Protein AF-A0A560IBF0-F1 (afdb_monomer_lite)

Secondary structure (DSSP, 8-state):
-PPPPPPP---HHHHTTBSSSTTPBPHHHHHHHHHHHHHHHHTTS---S-EEEEETTS-SB-TTSSBPEEEEEEETTTTEEEEEE--EE---EETTTEE----SS---EEE--TT--PPPPEEEEEEEEEEEEEEEEE-TTSSEEEEEEEEEEEEE-GGGTTTTTTT-EEEESEEEEEEEEEE-TTSTT--TTSEEEEEEEEE-TTSEESSSEEE-HHHHHHHHHHHTTS--EEEEEPPHHHHHHHHHT-TT----HHHHHHHSS-EEE-HHHHHHHHHHHHHHSPPPPPPPPPBPPP-

Sequence (299 aa):
MAQAGPAPDVPAWLAAHVGEGEGQIAPLVLARARALYRRKVAEGAVRNPCYFAMDATRPNTAEDGGPGRRFYVICEAAQTFQAIPAGHGAGRRLDGLADFTNGRECAKNFGNAQDSELTAGGAYVTAEIKDSFKGFYRAAGGGDVPLVRSFVQFEGEGDAANARPRAIGGHAALTLKGLCRRRDPHDPHADDGGYVLQGTLVDYTGGRSNGCTSWSPTDAAALVAAVKDAPTTLYLYPEAADIAAVAHGDAGAYWNAACLRAIGSPVYWPQGALAPLIAQYRRDHPPPPPRPIPLCAAP

pLDDT: mean 93.62, std 9.95, range [29.03, 98.81]

Foldseek 3Di:
DDDDDPQPPQDPLLVVQEDLDFNRHDSVQVVQQVVLQVVCVVVVNFDQQKAKEFEQLAWQADPVRHGTFGIWIQRVVVSDIGTFHWAFFQFDDLPPFDDLGQDLTGHQEAELAAQRSGAAFAKKKWDDKDWDWQFWEADPVGDTDIDIKIWTQIAGDDRCNCSVVNVATEIAQKHFPLKAWEAQQPDPQADPRRTTIYGHIDGQGSGHGSNYIYGHPVVRVVVCVSCVVGMHMYGYDDHPVLLVCQQVVPPPRDGNPVNCVVNVGHDYDYNVRVNVSVVVSCVVCPDDDDDDHHHDDDD

Radius of gyration: 20.61 Å; chains: 1; bounding box: 55×46×58 Å

Structure (mmCIF, N/CA/C/O backbone):
data_AF-A0A560IBF0-F1
#
_entry.id   AF-A0A560IBF0-F1
#
loop_
_atom_site.group_PDB
_atom_site.id
_atom_site.type_symbol
_atom_site.label_atom_id
_atom_site.label_alt_id
_atom_site.label_comp_id
_atom_site.label_asym_id
_atom_site.label_entity_id
_atom_site.label_seq_id
_atom_site.pdbx_PDB_ins_code
_atom_site.Cartn_x
_atom_site.Cartn_y
_atom_site.Cartn_z
_atom_site.occupancy
_atom_site.B_iso_or_equiv
_atom_site.auth_seq_id
_atom_site.auth_comp_id
_atom_site.auth_asym_id
_atom_site.auth_atom_id
_atom_site.pdbx_PDB_model_num
ATOM 1 N N . MET A 1 1 ? -26.430 -13.340 22.961 1.00 35.00 1 MET A N 1
ATOM 2 C CA . MET A 1 1 ? -26.196 -11.881 23.018 1.00 35.00 1 MET A CA 1
ATOM 3 C C . MET A 1 1 ? -24.740 -11.681 23.405 1.00 35.00 1 MET A C 1
ATOM 5 O O . MET A 1 1 ? -24.408 -11.869 24.566 1.00 35.00 1 MET A O 1
ATOM 9 N N . ALA A 1 2 ? -23.855 -11.447 22.434 1.00 36.16 2 ALA A N 1
ATOM 10 C CA . ALA A 1 2 ? -22.455 -11.140 22.718 1.00 36.16 2 ALA A CA 1
ATOM 11 C C . ALA A 1 2 ? -22.357 -9.660 23.110 1.00 36.16 2 ALA A C 1
ATOM 13 O O . ALA A 1 2 ? -22.907 -8.806 22.415 1.00 36.16 2 ALA A O 1
ATOM 14 N N . GLN A 1 3 ? -21.719 -9.366 24.243 1.00 29.03 3 GLN A N 1
ATOM 15 C CA . GLN A 1 3 ? -21.431 -7.992 24.639 1.00 29.03 3 GLN A CA 1
ATOM 16 C C . GLN A 1 3 ? -20.407 -7.411 23.664 1.00 29.03 3 GLN A C 1
ATOM 18 O O . GLN A 1 3 ? -19.290 -7.916 23.557 1.00 29.03 3 GLN A O 1
ATOM 23 N N . ALA A 1 4 ? -20.795 -6.347 22.963 1.00 40.56 4 ALA A N 1
ATOM 24 C CA . ALA A 1 4 ? -19.838 -5.438 22.362 1.00 40.56 4 ALA A CA 1
ATOM 25 C C . ALA A 1 4 ? -18.950 -4.906 23.496 1.00 40.56 4 ALA A C 1
ATOM 27 O O . ALA A 1 4 ? -19.464 -4.342 24.465 1.00 40.56 4 ALA A O 1
ATOM 28 N N . GLY A 1 5 ? -17.635 -5.122 23.408 1.00 40.97 5 GLY A N 1
ATOM 29 C CA . GLY A 1 5 ? -16.687 -4.423 24.278 1.00 40.97 5 GLY A CA 1
ATOM 30 C C . GLY A 1 5 ? -16.939 -2.910 24.210 1.00 40.97 5 GLY A C 1
ATOM 31 O O . GLY A 1 5 ? -17.516 -2.450 23.218 1.00 40.97 5 GLY A O 1
ATOM 32 N N . PRO A 1 6 ? -16.565 -2.137 25.248 1.00 40.66 6 PRO A N 1
ATOM 33 C CA . PRO A 1 6 ? -16.870 -0.713 25.308 1.00 40.66 6 PRO A CA 1
ATOM 34 C C . PRO A 1 6 ? -16.465 -0.061 23.990 1.00 40.66 6 PRO A C 1
ATOM 36 O O . PRO A 1 6 ? -15.315 -0.191 23.561 1.00 40.66 6 PRO A O 1
ATOM 39 N N . ALA A 1 7 ? -17.443 0.566 23.326 1.00 49.47 7 ALA A N 1
ATOM 40 C CA . ALA A 1 7 ? -17.198 1.296 22.096 1.00 49.47 7 ALA A CA 1
ATOM 41 C C . ALA A 1 7 ? -16.016 2.233 22.369 1.00 49.47 7 ALA A C 1
ATOM 43 O O . ALA A 1 7 ? -16.035 2.928 23.392 1.00 49.47 7 ALA A O 1
ATOM 44 N N . PRO A 1 8 ? -14.955 2.200 21.545 1.00 57.69 8 PRO A N 1
ATOM 45 C CA . PRO A 1 8 ? -13.819 3.075 21.764 1.00 57.69 8 PRO A CA 1
ATOM 46 C C . PRO A 1 8 ? -14.348 4.501 21.882 1.00 57.69 8 PRO A C 1
ATOM 48 O O . PRO A 1 8 ? -15.214 4.894 21.104 1.00 57.69 8 PRO A O 1
ATOM 51 N N . ASP A 1 9 ? -13.853 5.253 22.861 1.00 81.06 9 ASP A N 1
ATOM 52 C CA . ASP A 1 9 ? -14.184 6.666 23.027 1.00 81.06 9 ASP A CA 1
ATOM 53 C C . ASP A 1 9 ? -13.638 7.429 21.806 1.00 81.06 9 ASP A C 1
ATOM 55 O O . ASP A 1 9 ? -12.458 7.802 21.726 1.00 81.06 9 ASP A O 1
ATOM 59 N N . VAL A 1 10 ? -14.439 7.460 20.740 1.00 89.44 10 VAL A N 1
ATOM 60 C CA . VAL A 1 10 ? -14.149 8.123 19.473 1.00 89.44 10 VAL A CA 1
ATOM 61 C C . VAL A 1 10 ? -14.637 9.560 19.622 1.00 89.44 10 VAL A C 1
ATOM 63 O O . VAL A 1 10 ? -15.838 9.769 19.794 1.00 89.44 10 VAL A O 1
ATOM 66 N N . PRO A 1 11 ? -13.738 10.558 19.542 1.00 92.06 11 PRO A N 1
ATOM 67 C CA . PRO A 1 11 ? -14.125 11.956 19.632 1.00 92.06 11 PRO A CA 1
ATOM 68 C C . PRO A 1 11 ? -15.191 12.312 18.595 1.00 92.06 11 PRO A C 1
ATOM 70 O O . PRO A 1 11 ? -15.146 11.819 17.467 1.00 92.06 11 PRO A O 1
ATOM 73 N N . ALA A 1 12 ? -16.103 13.221 18.945 1.00 93.62 12 ALA A N 1
ATOM 74 C CA . ALA A 1 12 ? -17.232 13.590 18.088 1.00 93.62 12 ALA A CA 1
ATOM 75 C C . ALA A 1 12 ? -16.817 14.018 16.667 1.00 93.62 12 ALA A C 1
ATOM 77 O O . ALA A 1 12 ? -17.476 13.642 15.702 1.00 93.62 12 ALA A O 1
ATOM 78 N N . TRP A 1 13 ? -15.698 14.743 16.524 1.00 95.38 13 TRP A N 1
ATOM 79 C CA . TRP A 1 13 ? -15.177 15.153 15.213 1.00 95.38 13 TRP A CA 1
ATOM 80 C C . TRP A 1 13 ? -14.777 13.948 14.341 1.00 95.38 13 TRP A C 1
ATOM 82 O O . TRP A 1 13 ? -14.991 13.960 13.135 1.00 95.38 13 TRP A O 1
ATOM 92 N N . LEU A 1 14 ? -14.243 12.885 14.953 1.00 96.81 14 LEU A N 1
ATOM 93 C CA . LEU A 1 14 ? -13.801 11.678 14.256 1.00 96.81 14 LEU A CA 1
ATOM 94 C C . LEU A 1 14 ? -14.972 10.737 13.964 1.00 96.81 14 LEU A C 1
ATOM 96 O O . LEU A 1 14 ? -14.941 10.024 12.966 1.00 96.81 14 LEU A O 1
ATOM 100 N N . ALA A 1 15 ? -16.019 10.757 14.795 1.00 95.69 15 ALA A N 1
ATOM 101 C CA . ALA A 1 15 ? -17.193 9.901 14.646 1.00 95.69 15 ALA A CA 1
ATOM 102 C C . ALA A 1 15 ? -17.877 10.056 13.274 1.00 95.69 15 ALA A C 1
ATOM 104 O O . ALA A 1 15 ? -18.350 9.067 12.722 1.00 95.69 15 ALA A O 1
ATOM 105 N N . ALA A 1 16 ? -17.852 11.256 12.680 1.00 94.06 16 ALA A N 1
ATOM 106 C CA . ALA A 1 16 ? -18.379 11.508 11.333 1.00 94.06 16 ALA A CA 1
ATOM 107 C C . ALA A 1 16 ? -17.650 10.719 10.223 1.00 94.06 16 ALA A C 1
ATOM 109 O O . ALA A 1 16 ? -18.215 10.460 9.160 1.00 94.06 16 ALA A O 1
ATOM 110 N N . HIS A 1 17 ? -16.405 10.312 10.475 1.00 97.69 17 HIS A N 1
ATOM 111 C CA . HIS A 1 17 ? -15.571 9.557 9.542 1.00 97.69 17 HIS A CA 1
ATOM 112 C C . HIS A 1 17 ? -15.590 8.046 9.803 1.00 97.69 17 HIS A C 1
ATOM 114 O O . HIS A 1 17 ? -14.951 7.296 9.067 1.00 97.69 17 HIS A O 1
ATOM 120 N N . VAL A 1 18 ? -16.296 7.581 10.838 1.00 98.00 18 VAL A N 1
ATOM 121 C CA . VAL A 1 18 ? -16.355 6.162 11.199 1.00 98.00 18 VAL A CA 1
ATOM 122 C C . VAL A 1 18 ? -17.547 5.493 10.530 1.00 98.00 18 VAL A C 1
ATOM 124 O O . VAL A 1 18 ? -18.688 5.916 10.690 1.00 98.00 18 VAL A O 1
ATOM 127 N N . GLY A 1 19 ? -17.278 4.414 9.804 1.00 96.56 19 GLY A N 1
ATOM 128 C CA . GLY A 1 19 ? -18.290 3.647 9.094 1.00 96.56 19 GLY A CA 1
ATOM 129 C C . GLY 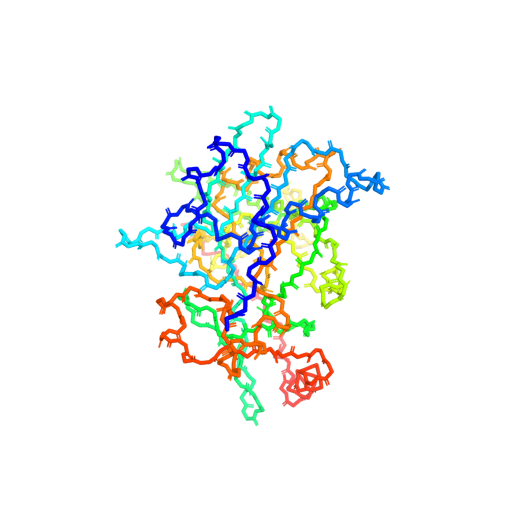A 1 19 ? -17.709 2.807 7.964 1.00 96.56 19 GLY A C 1
ATOM 130 O O . GLY A 1 19 ? -16.501 2.774 7.721 1.00 96.56 19 GLY A O 1
ATOM 131 N N . GLU A 1 20 ? -18.593 2.107 7.266 1.00 94.81 20 GLU A N 1
ATOM 132 C CA . GLU A 1 20 ? -18.233 1.215 6.159 1.00 94.81 20 GLU A CA 1
ATOM 133 C C . GLU A 1 20 ? -18.402 1.867 4.777 1.00 94.81 20 GLU A C 1
ATOM 135 O O . GLU A 1 20 ? -18.049 1.262 3.766 1.00 94.81 20 GLU A O 1
ATOM 140 N N . GLY A 1 21 ? -18.897 3.109 4.729 1.00 92.81 21 GLY A N 1
ATOM 141 C CA . GLY A 1 21 ? -19.100 3.867 3.497 1.00 92.81 21 GLY A CA 1
ATOM 142 C C . GLY A 1 21 ? -17.803 4.372 2.865 1.00 92.81 21 GLY A C 1
ATOM 143 O O . GLY A 1 21 ? -16.717 4.295 3.448 1.00 92.81 21 GLY A O 1
ATOM 144 N N . GLU A 1 22 ? -17.917 4.907 1.652 1.00 91.44 22 GLU A N 1
ATOM 145 C CA . GLU A 1 22 ? -16.787 5.452 0.899 1.00 91.44 22 GLU A CA 1
ATOM 146 C C . GLU A 1 22 ? -16.095 6.592 1.668 1.00 91.44 22 GLU A C 1
ATOM 148 O O . GLU A 1 22 ? -16.739 7.509 2.175 1.00 91.44 22 GLU A O 1
ATOM 153 N N . GLY A 1 23 ? -14.764 6.531 1.768 1.00 93.81 23 GLY A N 1
ATOM 154 C CA . GLY A 1 23 ? -13.968 7.502 2.527 1.00 93.81 23 GLY A CA 1
ATOM 155 C C . GLY A 1 23 ? -14.104 7.418 4.054 1.00 93.81 23 GLY A C 1
ATOM 156 O O . GLY A 1 23 ? -13.424 8.170 4.746 1.00 93.81 23 GLY A O 1
ATOM 157 N N . GLN A 1 24 ? -14.925 6.516 4.597 1.00 97.31 24 GLN A N 1
ATOM 158 C CA . GLN A 1 24 ? -15.014 6.261 6.037 1.00 97.31 24 GLN A CA 1
ATOM 159 C C . GLN A 1 24 ? -14.073 5.132 6.466 1.00 97.31 24 GLN A C 1
ATOM 161 O O . GLN A 1 24 ? -13.778 4.236 5.680 1.00 97.31 24 GLN A O 1
ATOM 166 N N . ILE A 1 25 ? -13.642 5.137 7.727 1.00 98.50 25 ILE A N 1
ATOM 167 C CA . ILE A 1 25 ? -12.855 4.058 8.331 1.00 98.50 25 ILE A CA 1
ATOM 168 C C . ILE A 1 25 ? -13.754 3.129 9.153 1.00 98.50 25 ILE A C 1
ATOM 170 O O . ILE A 1 25 ? -14.539 3.579 9.988 1.00 98.50 25 ILE A O 1
ATOM 174 N N . ALA A 1 26 ? -13.620 1.816 8.958 1.00 98.12 26 ALA A N 1
ATOM 175 C CA . ALA A 1 26 ? -14.400 0.855 9.731 1.00 98.12 26 ALA A CA 1
ATOM 176 C C . ALA A 1 26 ? -14.031 0.912 11.229 1.00 98.12 26 ALA A C 1
ATOM 178 O O . ALA A 1 26 ? -12.844 1.047 11.554 1.00 98.12 26 ALA A O 1
ATOM 179 N N . PRO A 1 27 ? -15.002 0.760 12.155 1.00 97.38 27 PRO A N 1
ATOM 180 C CA . PRO A 1 27 ? -14.758 0.883 13.594 1.00 97.38 27 PRO A CA 1
ATOM 181 C C . PRO A 1 27 ? -13.614 0.001 14.111 1.00 97.38 27 PRO A C 1
ATOM 183 O O . PRO A 1 27 ? -12.775 0.467 14.880 1.00 97.38 27 PRO A O 1
ATOM 186 N N . LEU A 1 28 ? -13.546 -1.255 13.650 1.00 97.25 28 LEU A N 1
ATOM 187 C CA . LEU A 1 28 ? -12.494 -2.202 14.033 1.00 97.25 28 LEU A CA 1
ATOM 188 C C . LEU A 1 28 ? -11.104 -1.720 13.591 1.00 97.25 28 LEU A C 1
ATOM 190 O O . LEU A 1 28 ? -10.155 -1.752 14.377 1.00 97.25 28 LEU A O 1
ATOM 194 N N . VAL A 1 29 ? -10.994 -1.237 12.350 1.00 98.62 29 VAL A N 1
ATOM 195 C CA . VAL A 1 29 ? -9.736 -0.747 11.770 1.00 98.62 29 VAL A CA 1
ATOM 196 C C . VAL A 1 29 ? -9.260 0.497 12.519 1.00 98.62 29 VAL A C 1
ATOM 198 O O . VAL A 1 29 ? -8.092 0.570 12.905 1.00 98.62 29 VAL A O 1
ATOM 201 N N . LEU A 1 30 ? -10.166 1.439 12.811 1.00 98.62 30 LEU A N 1
ATOM 202 C CA . LEU A 1 30 ? -9.839 2.627 13.600 1.00 98.62 30 LEU A CA 1
ATOM 203 C C . LEU A 1 30 ? -9.380 2.257 15.013 1.00 98.62 30 LEU A C 1
ATOM 205 O O . LEU A 1 30 ? -8.370 2.774 15.486 1.00 98.62 30 LEU A O 1
ATOM 209 N N . ALA A 1 31 ? -10.111 1.371 15.693 1.00 98.19 31 ALA A N 1
ATOM 210 C CA . ALA A 1 31 ? -9.790 0.967 17.057 1.00 98.19 31 ALA A CA 1
ATOM 211 C C . ALA A 1 31 ? -8.370 0.390 17.156 1.00 98.19 31 ALA A C 1
ATOM 213 O O . ALA A 1 31 ? -7.608 0.772 18.046 1.00 98.19 31 ALA A O 1
ATOM 214 N N . ARG A 1 32 ? -7.986 -0.479 16.213 1.00 98.31 32 ARG A N 1
ATOM 215 C CA . ARG A 1 32 ? -6.657 -1.107 16.187 1.00 98.31 32 ARG A CA 1
ATOM 216 C C . ARG A 1 32 ? -5.548 -0.139 15.786 1.00 98.31 32 ARG A C 1
ATOM 218 O O . ARG A 1 32 ? -4.498 -0.145 16.425 1.00 98.31 32 ARG A O 1
ATOM 225 N N . ALA A 1 33 ? -5.797 0.750 14.824 1.00 98.75 33 ALA A N 1
ATOM 226 C CA . ALA A 1 33 ? -4.856 1.814 14.474 1.00 98.75 33 ALA A CA 1
ATOM 227 C C . ALA A 1 33 ? -4.582 2.751 15.662 1.00 98.75 33 ALA A C 1
ATOM 229 O O . ALA A 1 33 ? -3.427 3.015 15.996 1.00 98.75 33 ALA A O 1
ATOM 230 N N . ARG A 1 34 ? -5.640 3.176 16.368 1.00 98.06 34 ARG A N 1
ATOM 231 C CA . ARG A 1 34 ? -5.542 3.996 17.587 1.00 98.06 34 ARG A CA 1
ATOM 232 C C . ARG A 1 34 ? -4.787 3.289 18.701 1.00 98.06 34 ARG A C 1
ATOM 234 O O . ARG A 1 34 ? -3.943 3.901 19.354 1.00 98.06 34 ARG A O 1
ATOM 241 N N . ALA A 1 35 ? -5.092 2.014 18.933 1.00 98.19 35 ALA A N 1
ATOM 242 C CA . ALA A 1 35 ? -4.425 1.218 19.955 1.00 98.19 35 ALA A CA 1
ATOM 243 C C . ALA A 1 35 ? -2.925 1.067 19.659 1.00 98.19 35 ALA A C 1
ATOM 245 O O . ALA A 1 35 ? -2.106 1.279 20.553 1.00 98.19 35 ALA A O 1
ATOM 246 N N . LEU A 1 36 ? -2.565 0.771 18.404 1.00 98.75 36 LEU A N 1
ATOM 247 C CA . LEU A 1 36 ? -1.176 0.697 17.958 1.00 98.75 36 LEU A CA 1
ATOM 248 C C . LEU A 1 36 ? -0.447 2.027 18.168 1.00 98.75 36 LEU A C 1
ATOM 250 O O . LEU A 1 36 ? 0.622 2.043 18.776 1.00 98.75 36 LEU A O 1
ATOM 254 N N . TYR A 1 37 ? -1.033 3.135 17.710 1.00 98.62 37 TYR A N 1
ATOM 255 C CA . TYR A 1 37 ? -0.434 4.459 17.851 1.00 98.62 37 TYR A CA 1
ATOM 256 C C . TYR A 1 37 ? -0.178 4.815 19.316 1.00 98.62 37 TYR A C 1
ATOM 258 O O . TYR A 1 37 ? 0.948 5.133 19.691 1.00 98.62 37 TYR A O 1
ATOM 266 N N . ARG A 1 38 ? -1.196 4.679 20.176 1.00 98.00 38 ARG A N 1
ATOM 267 C CA . ARG A 1 38 ? -1.079 4.968 21.614 1.00 98.00 38 ARG A CA 1
ATOM 268 C C . ARG A 1 38 ? -0.017 4.105 22.287 1.00 98.00 38 ARG A C 1
ATOM 270 O O . ARG A 1 38 ? 0.775 4.629 23.067 1.00 98.00 38 ARG A O 1
ATOM 277 N N . ARG A 1 39 ? 0.030 2.809 21.957 1.00 98.38 39 ARG A N 1
ATOM 278 C CA . ARG A 1 39 ? 1.072 1.895 22.440 1.00 98.38 39 ARG A CA 1
ATOM 279 C C . ARG A 1 39 ? 2.461 2.394 22.036 1.00 98.38 39 ARG A C 1
ATOM 281 O O . ARG A 1 39 ? 3.326 2.539 22.890 1.00 98.38 39 ARG A O 1
ATOM 288 N N . LYS A 1 40 ? 2.660 2.722 20.758 1.00 98.50 40 LYS A N 1
ATOM 289 C CA . LYS A 1 40 ? 3.965 3.140 20.222 1.00 98.50 40 LYS A CA 1
ATOM 290 C C . LYS A 1 40 ? 4.419 4.514 20.708 1.00 98.50 40 LYS A C 1
ATOM 292 O O . LYS A 1 40 ? 5.618 4.726 20.869 1.00 98.50 40 LYS A O 1
ATOM 297 N N . VAL A 1 41 ? 3.486 5.421 20.987 1.00 98.25 41 VAL A N 1
ATOM 298 C CA . VAL A 1 41 ? 3.777 6.689 21.670 1.00 98.25 41 VAL A CA 1
ATOM 299 C C . VAL A 1 41 ? 4.228 6.430 23.107 1.00 98.25 41 VAL A C 1
ATOM 301 O O . VAL A 1 41 ? 5.246 6.974 23.525 1.00 98.25 41 VAL A O 1
ATOM 304 N N . ALA A 1 42 ? 3.521 5.573 23.853 1.00 98.19 42 ALA A N 1
ATOM 305 C CA . ALA A 1 42 ? 3.878 5.237 25.235 1.00 98.19 42 ALA A CA 1
ATOM 306 C C . ALA A 1 42 ? 5.243 4.529 25.341 1.00 98.19 42 ALA A C 1
ATOM 308 O O . ALA A 1 42 ? 5.984 4.755 26.293 1.00 98.19 42 ALA A O 1
ATOM 309 N N . GLU A 1 43 ? 5.599 3.721 24.341 1.00 97.69 43 GLU A N 1
ATOM 310 C CA . GLU A 1 43 ? 6.921 3.092 24.201 1.00 97.69 43 GLU A CA 1
ATOM 311 C C . GLU A 1 43 ? 8.027 4.080 23.775 1.00 97.69 43 GLU A C 1
ATOM 313 O O . GLU A 1 43 ? 9.202 3.723 23.769 1.00 97.69 43 GLU A O 1
ATOM 318 N N . GLY A 1 44 ? 7.679 5.310 23.379 1.00 97.50 44 GLY A N 1
ATOM 319 C CA . GLY A 1 44 ? 8.622 6.295 22.839 1.00 97.50 44 GLY A CA 1
ATOM 320 C C . GLY A 1 44 ? 9.113 5.992 21.417 1.00 97.50 44 GLY A C 1
ATOM 321 O O . GLY A 1 44 ? 10.025 6.664 20.933 1.00 97.50 44 GLY A O 1
ATOM 322 N N . ALA A 1 45 ? 8.514 5.009 20.737 1.00 96.81 45 ALA A N 1
ATOM 323 C CA . ALA A 1 45 ? 8.899 4.569 19.397 1.00 96.81 45 ALA A CA 1
ATOM 324 C C . ALA A 1 45 ? 8.468 5.548 18.292 1.00 96.81 45 ALA A C 1
ATOM 326 O O . ALA A 1 45 ? 9.103 5.613 17.242 1.00 96.81 45 ALA A O 1
ATOM 327 N N . VAL A 1 46 ? 7.397 6.317 18.518 1.00 97.69 46 VAL A N 1
ATOM 328 C CA . VAL A 1 46 ? 6.910 7.345 17.585 1.00 97.69 46 VAL A CA 1
ATOM 329 C C . VAL A 1 46 ? 6.537 8.621 18.332 1.00 97.69 46 VAL A C 1
ATOM 331 O O . VAL A 1 46 ? 6.110 8.584 19.485 1.00 97.69 46 VAL A O 1
ATOM 334 N N . ARG A 1 47 ? 6.685 9.766 17.659 1.00 96.50 47 ARG A N 1
ATOM 335 C CA . ARG A 1 47 ? 6.267 11.089 18.167 1.00 96.50 47 ARG A CA 1
ATOM 336 C C . ARG A 1 47 ? 5.466 11.903 17.152 1.00 96.50 47 ARG A C 1
ATOM 338 O O . ARG A 1 47 ? 5.082 13.031 17.445 1.00 96.50 47 ARG A O 1
ATOM 345 N N . ASN A 1 48 ? 5.240 11.358 15.957 1.00 98.12 48 ASN A N 1
ATOM 346 C CA . ASN A 1 48 ? 4.440 12.014 14.932 1.00 98.12 48 ASN A CA 1
ATOM 347 C C . ASN A 1 48 ? 3.010 12.257 15.463 1.00 98.12 48 ASN A C 1
ATOM 349 O O . ASN A 1 48 ? 2.450 11.344 16.076 1.00 98.12 48 ASN A O 1
ATOM 353 N N . PRO A 1 49 ? 2.411 13.447 15.267 1.00 97.19 49 PRO A N 1
ATOM 354 C CA . PRO A 1 49 ? 1.053 13.746 15.738 1.00 97.19 49 PRO A CA 1
ATOM 355 C C . PRO A 1 49 ? -0.052 13.003 14.970 1.00 97.19 49 PRO A C 1
ATOM 357 O O . PRO A 1 49 ? -1.206 12.995 15.401 1.00 97.19 49 PRO A O 1
ATOM 360 N N . CYS A 1 50 ? 0.289 12.414 13.827 1.00 98.50 50 CYS A N 1
ATOM 361 C CA . CYS A 1 50 ? -0.610 11.664 12.969 1.00 98.50 50 CYS A CA 1
ATOM 362 C C . CYS A 1 50 ? -0.253 10.183 12.999 1.00 98.50 50 CYS A C 1
ATOM 364 O O . CYS A 1 50 ? 0.920 9.848 13.119 1.00 98.50 50 CYS A O 1
ATOM 366 N N . TYR A 1 51 ? -1.231 9.304 12.810 1.00 98.81 51 TYR A N 1
ATOM 367 C CA . TYR A 1 51 ? -1.042 7.874 12.567 1.00 98.81 51 TYR A CA 1
ATOM 368 C C . TYR A 1 51 ? -1.851 7.420 11.363 1.00 98.81 51 TYR A C 1
ATOM 370 O O . TYR A 1 51 ? -2.805 8.083 10.944 1.00 98.81 51 TYR A O 1
ATOM 378 N N . PHE A 1 52 ? -1.449 6.287 10.795 1.00 98.81 52 PHE A N 1
ATOM 379 C CA . PHE A 1 52 ? -2.025 5.773 9.566 1.00 98.81 52 PHE A CA 1
ATOM 380 C C . PHE A 1 52 ? -2.768 4.458 9.781 1.00 98.81 52 PHE A C 1
ATOM 382 O O . PHE A 1 52 ? -2.447 3.653 10.660 1.00 98.81 52 PHE A O 1
ATOM 389 N N . ALA A 1 53 ? -3.741 4.219 8.912 1.00 98.81 53 ALA A N 1
ATOM 390 C CA . ALA A 1 53 ? -4.424 2.944 8.793 1.00 98.81 53 ALA A CA 1
ATOM 391 C C . ALA A 1 53 ? -4.688 2.618 7.322 1.00 98.81 53 ALA A C 1
ATOM 393 O O . ALA A 1 53 ? -4.809 3.516 6.495 1.00 98.81 53 ALA A O 1
ATOM 394 N N . MET A 1 54 ? -4.840 1.343 6.992 1.00 98.38 54 MET A N 1
ATOM 395 C CA . MET A 1 54 ? -5.343 0.911 5.693 1.00 98.38 54 MET A CA 1
ATOM 396 C C . MET A 1 54 ? -6.296 -0.259 5.870 1.00 98.38 54 MET A C 1
ATOM 398 O O . MET A 1 54 ? -6.049 -1.153 6.677 1.00 98.38 54 MET A O 1
ATOM 402 N N . ASP A 1 55 ? -7.351 -0.275 5.069 1.00 98.12 55 ASP A N 1
ATOM 403 C CA . ASP A 1 55 ? -8.285 -1.386 4.974 1.00 98.12 55 ASP A CA 1
ATOM 404 C C . ASP A 1 55 ? -8.168 -2.042 3.594 1.00 98.12 55 ASP A C 1
ATOM 406 O O . ASP A 1 55 ? -8.758 -1.590 2.613 1.00 98.12 55 ASP A O 1
ATOM 410 N N . ALA A 1 56 ? -7.380 -3.114 3.505 1.00 97.06 56 ALA A N 1
ATOM 411 C CA . ALA A 1 56 ? -7.163 -3.846 2.261 1.00 97.06 56 ALA A CA 1
ATOM 412 C C . ALA A 1 56 ? -8.342 -4.759 1.876 1.00 97.06 56 ALA A C 1
ATOM 414 O O . ALA A 1 56 ? -8.313 -5.358 0.801 1.00 97.06 56 ALA A O 1
ATOM 415 N N . THR A 1 57 ? -9.381 -4.858 2.717 1.00 97.25 57 THR A N 1
ATOM 416 C CA . THR A 1 57 ? -10.607 -5.607 2.390 1.00 97.25 57 THR A CA 1
ATOM 417 C C . THR A 1 57 ? -11.551 -4.814 1.496 1.00 97.25 57 THR A C 1
ATOM 419 O O . THR A 1 57 ? -12.432 -5.395 0.865 1.00 97.25 57 THR A O 1
ATOM 422 N N . ARG A 1 58 ? -11.360 -3.491 1.424 1.00 96.62 58 ARG A N 1
ATOM 423 C CA . ARG A 1 58 ? -12.182 -2.577 0.633 1.00 96.62 58 ARG A CA 1
ATOM 424 C C . ARG A 1 58 ? -11.871 -2.618 -0.863 1.00 96.62 58 ARG A C 1
ATOM 426 O O . ARG A 1 58 ? -10.714 -2.864 -1.237 1.00 96.62 58 ARG A O 1
ATOM 433 N N . PRO A 1 59 ? -12.878 -2.302 -1.699 1.00 94.69 59 PRO A N 1
ATOM 434 C CA . PRO A 1 59 ? -12.710 -2.182 -3.140 1.00 94.69 59 PRO A CA 1
ATOM 435 C C . PRO A 1 59 ? -11.602 -1.190 -3.506 1.00 94.69 59 PRO A C 1
ATOM 437 O O . PRO A 1 59 ? -11.283 -0.255 -2.769 1.00 94.69 59 PRO A O 1
ATOM 440 N N . ASN A 1 60 ? -10.969 -1.445 -4.645 1.00 92.31 60 ASN A N 1
ATOM 441 C CA . ASN A 1 60 ? -9.918 -0.605 -5.213 1.00 92.31 60 ASN A CA 1
ATOM 442 C C . ASN A 1 60 ? -10.497 0.533 -6.059 1.00 92.31 60 ASN A C 1
ATOM 444 O O . ASN A 1 60 ? -9.786 1.494 -6.360 1.00 92.31 60 ASN A O 1
ATOM 448 N N . THR A 1 61 ? -11.771 0.416 -6.427 1.00 92.50 61 THR A N 1
ATOM 449 C CA . THR A 1 61 ? -12.518 1.393 -7.210 1.00 92.50 61 THR A CA 1
ATOM 450 C C . THR A 1 61 ? -13.714 1.878 -6.389 1.00 92.50 61 THR A C 1
ATOM 452 O O . THR A 1 61 ? -14.439 1.080 -5.800 1.00 92.50 61 THR A O 1
ATOM 455 N N . ALA A 1 62 ? -13.908 3.191 -6.324 1.00 90.56 62 ALA A N 1
ATOM 456 C CA . ALA A 1 62 ? -15.097 3.800 -5.744 1.00 90.56 62 ALA A CA 1
ATOM 457 C C . ALA A 1 62 ? -16.310 3.621 -6.677 1.00 90.56 62 ALA A C 1
ATOM 459 O O . ALA A 1 62 ? -16.173 3.280 -7.853 1.00 90.56 62 ALA A O 1
ATOM 460 N N . GLU A 1 63 ? -17.515 3.873 -6.164 1.00 86.88 63 GLU A N 1
ATOM 461 C CA . GLU A 1 63 ? -18.762 3.734 -6.935 1.00 86.88 63 GLU A CA 1
ATOM 462 C C . GLU A 1 63 ? -18.818 4.647 -8.174 1.00 86.88 63 GLU A C 1
ATOM 464 O O . GLU A 1 63 ? -19.471 4.312 -9.160 1.00 86.88 63 GLU A O 1
ATOM 469 N N . ASP A 1 64 ? -18.094 5.770 -8.154 1.00 87.56 64 ASP A N 1
ATOM 470 C CA . ASP A 1 64 ? -17.965 6.713 -9.272 1.00 87.56 64 ASP A CA 1
ATOM 471 C C . ASP A 1 64 ? -16.938 6.277 -10.340 1.00 87.56 64 ASP A C 1
ATOM 473 O O . ASP A 1 64 ? -16.713 6.990 -11.320 1.00 87.56 64 ASP A O 1
ATOM 477 N N . GLY A 1 65 ? -16.310 5.107 -10.172 1.00 88.25 65 GLY A N 1
ATOM 478 C CA . GLY A 1 65 ? -15.271 4.583 -11.060 1.00 88.25 65 GLY A CA 1
ATOM 479 C C . GLY A 1 65 ? -13.865 5.128 -10.783 1.00 88.25 65 GLY A C 1
ATOM 480 O O . GLY A 1 65 ? -12.906 4.695 -11.430 1.00 88.25 65 GLY A O 1
ATOM 481 N N . GLY A 1 66 ? -13.716 6.058 -9.835 1.00 90.69 66 GLY A N 1
ATOM 482 C CA . GLY A 1 66 ? -12.428 6.580 -9.391 1.00 90.69 66 GLY A CA 1
ATOM 483 C C . GLY A 1 66 ? -11.670 5.609 -8.473 1.00 90.69 66 GLY A C 1
ATOM 484 O O . GLY A 1 66 ? -12.210 4.586 -8.055 1.00 90.69 66 GLY A O 1
ATOM 485 N N . PRO A 1 67 ? -10.402 5.894 -8.126 1.00 92.38 67 PRO A N 1
ATOM 486 C CA . PRO A 1 67 ? -9.660 5.091 -7.155 1.00 92.38 67 PRO A CA 1
ATOM 487 C C . PRO A 1 67 ? -10.309 5.118 -5.759 1.00 92.38 67 PRO A C 1
ATOM 489 O O . PRO A 1 67 ? -10.512 6.187 -5.185 1.00 92.38 67 PRO A O 1
ATOM 492 N N . GLY A 1 68 ? -10.588 3.941 -5.195 1.00 93.00 68 GLY A N 1
ATOM 493 C CA . GLY A 1 68 ? -11.263 3.779 -3.904 1.00 93.00 68 GLY A CA 1
ATOM 494 C C . GLY A 1 68 ? -10.407 4.224 -2.719 1.00 93.00 68 GLY A C 1
ATOM 495 O O . GLY A 1 68 ? -9.228 3.865 -2.616 1.00 93.00 68 GLY A O 1
ATOM 496 N N . ARG A 1 69 ? -10.997 5.000 -1.799 1.00 95.31 69 ARG A N 1
ATOM 497 C CA . ARG A 1 69 ? -10.300 5.527 -0.617 1.00 95.31 69 ARG A CA 1
ATOM 498 C C . ARG A 1 69 ? -10.292 4.505 0.512 1.00 95.31 69 ARG A C 1
ATOM 500 O O . ARG A 1 69 ? -11.323 4.214 1.114 1.00 95.31 69 ARG A O 1
ATOM 507 N N . ARG A 1 70 ? -9.107 3.976 0.819 1.00 95.88 70 ARG A N 1
ATOM 508 C CA . ARG A 1 70 ? -8.940 2.904 1.816 1.00 95.88 70 ARG A CA 1
ATOM 509 C C . ARG A 1 70 ? -7.663 2.986 2.643 1.00 95.88 70 ARG A C 1
ATOM 511 O O . ARG A 1 70 ? -7.358 2.057 3.386 1.00 95.88 70 ARG A O 1
ATOM 518 N N . PHE A 1 71 ? -6.915 4.074 2.505 1.00 98.12 71 PHE A N 1
ATOM 519 C CA . PHE A 1 71 ? -5.812 4.433 3.386 1.00 98.12 71 PHE A CA 1
ATOM 520 C C . PHE A 1 71 ? -6.175 5.732 4.094 1.00 98.12 71 PHE A C 1
ATOM 522 O O . PHE A 1 71 ? -6.709 6.649 3.474 1.00 98.12 71 PHE A O 1
ATOM 529 N N . TYR A 1 72 ? -5.908 5.800 5.389 1.00 98.75 72 TYR A N 1
ATOM 530 C CA . TYR A 1 72 ? -6.393 6.850 6.269 1.00 98.75 72 TYR A CA 1
ATOM 531 C C . TYR A 1 72 ? -5.221 7.499 6.991 1.00 98.75 72 TYR A C 1
ATOM 533 O O . TYR A 1 72 ? -4.381 6.803 7.561 1.00 98.75 72 TYR A O 1
ATOM 541 N N . VAL A 1 73 ? -5.196 8.827 6.987 1.00 98.75 73 VAL A N 1
ATOM 542 C CA . VAL A 1 73 ? -4.285 9.654 7.779 1.00 98.75 73 VAL A CA 1
ATOM 543 C C . VAL A 1 73 ? -5.103 10.359 8.844 1.00 98.75 73 VAL A C 1
ATOM 545 O O . VAL A 1 73 ? -6.069 11.051 8.523 1.00 98.75 73 VAL A O 1
ATOM 548 N N . ILE A 1 74 ? -4.739 10.157 10.108 1.00 98.75 74 ILE A N 1
ATOM 549 C CA . ILE A 1 74 ? -5.535 10.614 11.245 1.00 98.75 74 ILE A CA 1
ATOM 550 C C . ILE A 1 74 ? -4.623 11.357 12.212 1.00 98.75 74 ILE A C 1
ATOM 552 O O . ILE A 1 74 ? -3.671 10.774 12.726 1.00 98.75 74 ILE A O 1
ATOM 556 N N . CYS A 1 75 ? -4.921 12.626 12.487 1.00 98.25 75 CYS A N 1
ATOM 557 C CA . CYS A 1 75 ? -4.163 13.446 13.432 1.00 98.25 75 CYS A CA 1
ATOM 558 C C . CYS A 1 75 ? -5.112 13.965 14.518 1.00 98.25 75 CYS A C 1
ATOM 560 O O . CYS A 1 75 ? -5.770 14.991 14.344 1.00 98.25 75 CYS A O 1
ATOM 562 N N . GLU A 1 76 ? -5.210 13.256 15.649 1.00 96.06 76 GLU A N 1
ATOM 563 C CA . GLU A 1 76 ? -6.262 13.536 16.642 1.00 96.06 76 GLU A CA 1
ATOM 564 C C . GLU A 1 76 ? -6.146 14.919 17.292 1.00 96.06 76 GLU A C 1
ATOM 566 O O . GLU A 1 76 ? -7.162 15.579 17.496 1.00 96.06 76 GLU A O 1
ATOM 571 N N . ALA A 1 77 ? -4.923 15.386 17.563 1.00 94.88 77 ALA A N 1
ATOM 572 C CA . ALA A 1 77 ? -4.695 16.708 18.150 1.00 94.88 77 ALA A CA 1
ATOM 573 C C . ALA A 1 77 ? -5.078 17.855 17.199 1.00 94.88 77 ALA A C 1
ATOM 575 O O . ALA A 1 77 ? -5.552 18.894 17.648 1.00 94.88 77 ALA A O 1
ATOM 576 N N . ALA A 1 78 ? -4.894 17.653 15.891 1.00 97.31 78 ALA A N 1
ATOM 577 C CA . ALA A 1 78 ? -5.258 18.621 14.858 1.00 97.31 78 ALA A CA 1
ATOM 578 C C . ALA A 1 78 ? -6.706 18.452 14.365 1.00 97.31 78 ALA A C 1
ATOM 580 O O . ALA A 1 78 ? -7.168 19.262 13.567 1.00 97.31 78 ALA A O 1
ATOM 581 N N . GLN A 1 79 ? -7.407 17.408 14.821 1.00 97.62 79 GLN A N 1
ATOM 582 C CA . GLN A 1 79 ? -8.753 17.038 14.377 1.00 97.62 79 GLN A CA 1
ATOM 583 C C . GLN A 1 79 ? -8.864 16.882 12.854 1.00 97.62 79 GLN A C 1
ATOM 585 O O . GLN A 1 79 ? -9.855 17.279 12.243 1.00 97.62 79 GLN A O 1
ATOM 590 N N . THR A 1 80 ? -7.833 16.307 12.231 1.00 98.25 80 THR A N 1
ATOM 591 C CA . THR A 1 80 ? -7.824 16.050 10.790 1.00 98.25 80 THR A CA 1
ATOM 592 C C . THR A 1 80 ? -7.970 14.565 10.490 1.00 98.25 80 THR A C 1
ATOM 594 O O . THR A 1 80 ? -7.404 13.696 11.163 1.00 98.25 80 THR A O 1
ATOM 597 N N . PHE A 1 81 ? -8.745 14.288 9.446 1.00 98.50 81 PHE A N 1
ATOM 598 C CA . PHE A 1 81 ? -8.944 12.965 8.880 1.00 98.50 81 PHE A CA 1
ATOM 599 C C . PHE A 1 81 ? -8.878 13.076 7.360 1.00 98.50 81 PHE A C 1
ATOM 601 O O . PHE A 1 81 ? -9.597 13.873 6.756 1.00 98.50 81 PHE A O 1
ATOM 608 N N . GLN A 1 82 ? -8.030 12.265 6.741 1.00 98.31 82 GLN A N 1
ATOM 609 C CA . GLN A 1 82 ? -7.922 12.182 5.292 1.00 98.31 82 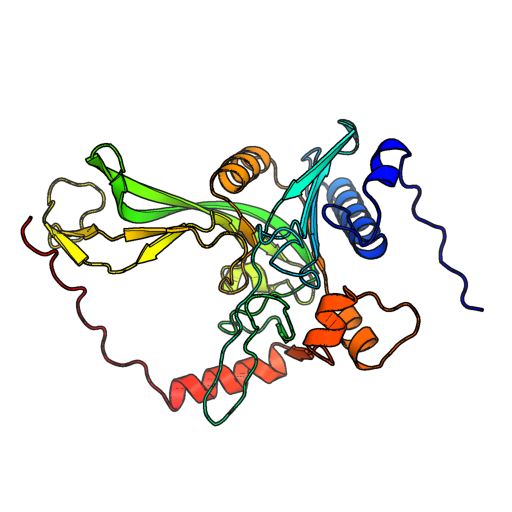GLN A CA 1
ATOM 610 C C . GLN A 1 82 ? -8.027 10.723 4.864 1.00 98.31 82 GLN A C 1
ATOM 612 O O . GLN A 1 82 ? -7.290 9.877 5.364 1.00 98.31 82 GLN A O 1
ATOM 617 N N . ALA A 1 83 ? -8.915 10.442 3.914 1.00 97.88 83 ALA A N 1
ATOM 618 C CA . ALA A 1 83 ? -9.002 9.151 3.248 1.00 97.88 83 ALA A CA 1
ATOM 619 C C . ALA A 1 83 ? -8.476 9.284 1.816 1.00 97.88 83 ALA A C 1
ATOM 621 O O . ALA A 1 83 ? -8.959 10.119 1.050 1.00 97.88 83 ALA A O 1
ATOM 622 N N . ILE A 1 84 ? -7.491 8.463 1.461 1.00 97.06 84 ILE A N 1
ATOM 623 C CA . ILE A 1 84 ? -6.810 8.489 0.164 1.00 97.06 84 ILE A CA 1
ATOM 624 C C . ILE A 1 84 ? -6.825 7.111 -0.509 1.00 97.06 84 ILE A C 1
ATOM 626 O O . ILE A 1 84 ? -6.988 6.080 0.165 1.00 97.06 84 ILE A O 1
ATOM 630 N N . PRO A 1 85 ? -6.640 7.061 -1.838 1.00 95.50 85 PRO A N 1
ATOM 631 C CA . PRO A 1 85 ? -6.496 5.804 -2.550 1.00 95.50 85 PRO A CA 1
ATOM 632 C C . PRO A 1 85 ? -5.210 5.063 -2.185 1.00 95.50 85 PRO A C 1
ATOM 634 O O . PRO A 1 85 ? -4.150 5.665 -2.005 1.00 95.50 85 PRO A O 1
ATOM 637 N N . ALA A 1 86 ? -5.284 3.734 -2.143 1.00 94.50 86 ALA A N 1
ATOM 638 C CA . ALA A 1 86 ? -4.107 2.887 -1.971 1.00 94.50 86 ALA A CA 1
ATOM 639 C C . ALA A 1 86 ? -4.263 1.552 -2.698 1.00 94.50 86 ALA A C 1
ATOM 641 O O . ALA A 1 86 ? -5.336 0.965 -2.666 1.00 94.50 86 ALA A O 1
ATOM 642 N N . GLY A 1 87 ? -3.201 1.031 -3.313 1.00 92.31 87 GLY A N 1
ATOM 643 C CA . GLY A 1 87 ? -3.169 -0.320 -3.900 1.00 92.31 87 GLY A CA 1
ATOM 644 C C . GLY A 1 87 ? -2.962 -1.443 -2.871 1.00 92.31 87 GLY A C 1
ATOM 645 O O . GLY A 1 87 ? -2.663 -1.169 -1.712 1.00 92.31 87 GLY A O 1
ATOM 646 N N . HIS A 1 88 ? -3.114 -2.701 -3.299 1.00 92.75 88 HIS A N 1
ATOM 647 C CA . HIS A 1 88 ? -2.853 -3.906 -2.493 1.00 92.75 88 HIS A CA 1
ATOM 648 C C . HIS A 1 88 ? -2.005 -4.919 -3.273 1.00 92.75 88 HIS A C 1
ATOM 650 O O . HIS A 1 88 ? -1.841 -4.801 -4.489 1.00 92.75 88 HIS A O 1
ATOM 656 N N . GLY A 1 89 ? -1.493 -5.935 -2.581 1.00 95.12 89 GLY A N 1
ATOM 657 C CA . GLY A 1 89 ? -0.631 -6.966 -3.146 1.00 95.12 89 GLY A CA 1
ATOM 658 C C . GLY A 1 89 ? -1.303 -7.821 -4.219 1.00 95.12 89 GLY A C 1
ATOM 659 O O . GLY A 1 89 ? -2.372 -8.389 -3.996 1.00 95.12 89 GLY A O 1
ATOM 660 N N . ALA A 1 90 ? -0.661 -7.933 -5.380 1.00 95.50 90 ALA A N 1
ATOM 661 C CA . ALA A 1 90 ? -1.164 -8.656 -6.539 1.00 95.50 90 ALA A CA 1
ATOM 662 C C . ALA A 1 90 ? -1.244 -10.170 -6.325 1.00 95.50 90 ALA A C 1
ATOM 664 O O . ALA A 1 90 ? -2.046 -10.827 -6.989 1.00 95.50 90 ALA A O 1
ATOM 665 N N . GLY A 1 91 ? -0.416 -10.722 -5.434 1.00 96.69 91 GLY A N 1
ATOM 666 C CA . GLY A 1 91 ? -0.214 -12.164 -5.368 1.00 96.69 91 GLY A CA 1
ATOM 667 C C . GLY A 1 91 ? 0.397 -12.725 -6.655 1.00 96.69 91 GLY A C 1
ATOM 668 O O . GLY A 1 91 ? 0.711 -11.994 -7.596 1.00 96.69 91 GLY A O 1
ATOM 669 N N . ARG A 1 92 ? 0.566 -14.046 -6.724 1.00 96.25 92 ARG A N 1
ATOM 670 C CA . ARG A 1 92 ? 1.166 -14.710 -7.888 1.00 96.25 92 ARG A CA 1
ATOM 671 C C . ARG A 1 92 ? 0.469 -16.026 -8.194 1.00 96.25 92 ARG A C 1
ATOM 673 O O . ARG A 1 92 ? -0.162 -16.640 -7.336 1.00 96.25 92 ARG A O 1
ATOM 680 N N . ARG A 1 93 ? 0.624 -16.455 -9.444 1.00 96.62 93 ARG A N 1
ATOM 681 C CA . ARG A 1 93 ? 0.298 -17.803 -9.894 1.00 96.62 93 ARG A CA 1
ATOM 682 C C . ARG A 1 93 ? 1.601 -18.570 -10.076 1.00 96.62 93 ARG A C 1
ATOM 684 O O . ARG A 1 93 ? 2.510 -18.087 -10.749 1.00 96.62 93 ARG A O 1
ATOM 691 N N . LEU A 1 94 ? 1.683 -19.731 -9.442 1.00 96.44 94 LEU A N 1
ATOM 692 C CA . LEU A 1 94 ? 2.751 -20.707 -9.601 1.00 96.44 94 LEU A CA 1
ATOM 693 C C . LEU A 1 94 ? 2.138 -21.896 -10.338 1.00 96.44 94 LEU A C 1
ATOM 695 O O . LEU A 1 94 ? 1.463 -22.724 -9.720 1.00 96.44 94 LEU A O 1
ATOM 699 N N . ASP A 1 95 ? 2.304 -21.932 -11.660 1.00 94.31 95 ASP A N 1
ATOM 700 C CA . ASP A 1 95 ? 1.671 -22.942 -12.507 1.00 94.31 95 ASP A CA 1
ATOM 701 C C . ASP A 1 95 ? 1.999 -24.359 -12.011 1.00 94.31 95 ASP A C 1
ATOM 703 O O . ASP A 1 95 ? 3.149 -24.695 -11.731 1.00 94.31 95 ASP A O 1
ATOM 707 N N . GLY A 1 96 ? 0.953 -25.171 -11.833 1.00 94.19 96 GLY A N 1
ATOM 708 C CA . GLY A 1 96 ? 1.055 -26.536 -11.309 1.00 94.19 96 GLY A CA 1
ATOM 709 C C . GLY A 1 96 ? 1.234 -26.670 -9.790 1.00 94.19 96 GLY A C 1
ATOM 710 O O . GLY A 1 96 ? 1.203 -27.796 -9.302 1.00 94.19 96 GLY A O 1
ATOM 711 N N . LEU A 1 97 ? 1.385 -25.574 -9.032 1.00 96.06 97 LEU A N 1
ATOM 712 C CA . LEU A 1 97 ? 1.617 -25.621 -7.578 1.00 96.06 97 LEU A CA 1
ATOM 713 C C . LEU A 1 97 ? 0.555 -24.881 -6.759 1.00 96.06 97 LEU A C 1
ATOM 715 O O . LEU A 1 97 ? -0.019 -25.462 -5.842 1.00 96.06 97 LEU A O 1
ATOM 719 N N . ALA A 1 98 ? 0.306 -23.602 -7.051 1.00 96.69 98 ALA A N 1
ATOM 720 C CA . ALA A 1 98 ? -0.650 -22.787 -6.299 1.00 96.69 98 ALA A CA 1
ATOM 721 C C . ALA A 1 98 ? -1.054 -21.518 -7.060 1.00 96.69 98 ALA A C 1
ATOM 723 O O . ALA A 1 98 ? -0.235 -20.898 -7.738 1.00 96.69 98 ALA A O 1
ATOM 724 N N . ASP A 1 99 ? -2.299 -21.079 -6.875 1.00 97.38 99 ASP A N 1
ATOM 725 C CA . ASP A 1 99 ? -2.778 -19.775 -7.337 1.00 97.38 99 ASP A CA 1
ATOM 726 C C . ASP A 1 99 ? -3.254 -18.947 -6.142 1.00 97.38 99 ASP A C 1
ATOM 728 O O . ASP A 1 99 ? -4.267 -19.248 -5.512 1.00 97.38 99 ASP A O 1
ATOM 732 N N . PHE A 1 100 ? -2.496 -17.900 -5.838 1.00 97.62 100 PHE A N 1
ATOM 733 C CA . PHE A 1 100 ? -2.803 -16.920 -4.802 1.00 97.62 100 PHE A CA 1
ATOM 734 C C . PHE A 1 100 ? -2.848 -15.514 -5.402 1.00 97.62 100 PHE A C 1
ATOM 736 O O . PHE A 1 100 ? -2.526 -14.531 -4.737 1.00 97.62 100 PHE A O 1
ATOM 743 N N . THR A 1 101 ? -3.235 -15.400 -6.673 1.00 97.56 101 THR A N 1
ATOM 744 C CA . THR A 1 101 ? -3.429 -14.105 -7.325 1.00 97.56 101 THR A CA 1
ATOM 745 C C . THR A 1 101 ? -4.627 -13.356 -6.746 1.00 97.56 101 THR A C 1
ATOM 747 O O . THR A 1 101 ? -5.640 -13.935 -6.352 1.00 97.56 101 THR A O 1
ATOM 750 N N . ASN A 1 102 ? -4.515 -12.034 -6.706 1.00 97.19 102 ASN A N 1
ATOM 751 C CA . ASN A 1 102 ? -5.601 -11.116 -6.406 1.00 97.19 102 ASN A CA 1
ATOM 752 C C . ASN A 1 102 ? -6.052 -10.405 -7.679 1.00 97.19 102 ASN A C 1
ATOM 754 O O . ASN A 1 102 ? -5.241 -9.996 -8.520 1.00 97.19 102 ASN A O 1
ATOM 758 N N . GLY A 1 103 ? -7.368 -10.233 -7.805 1.00 92.81 103 GLY A N 1
ATOM 759 C CA . GLY A 1 103 ? -7.954 -9.353 -8.809 1.00 92.81 103 GLY A CA 1
ATOM 760 C C . GLY A 1 103 ? -7.595 -7.893 -8.538 1.00 92.81 103 GLY A C 1
ATOM 761 O O . GLY A 1 103 ? -7.051 -7.555 -7.493 1.00 92.81 103 GLY A O 1
ATOM 762 N N . ARG A 1 104 ? -7.888 -7.001 -9.491 1.00 91.75 104 ARG A N 1
ATOM 763 C CA . ARG A 1 104 ? -7.685 -5.564 -9.261 1.00 91.75 104 ARG A CA 1
ATOM 764 C C . ARG A 1 104 ? -8.636 -5.034 -8.192 1.00 91.75 104 ARG A C 1
ATOM 766 O O . ARG A 1 104 ? -8.198 -4.236 -7.380 1.00 91.75 104 ARG A O 1
ATOM 773 N N . GLU A 1 105 ? -9.897 -5.458 -8.205 1.00 94.00 105 GLU A N 1
ATOM 774 C CA . GLU A 1 105 ? -10.948 -4.832 -7.399 1.00 94.00 105 GLU A CA 1
ATOM 775 C C . GLU A 1 105 ? -10.876 -5.216 -5.917 1.00 94.00 105 GLU A C 1
ATOM 777 O O . GLU A 1 105 ? -10.733 -4.359 -5.051 1.00 94.00 105 GLU A O 1
ATOM 782 N N . CYS A 1 106 ? -10.889 -6.514 -5.624 1.00 95.75 106 CYS A N 1
ATOM 783 C CA . CYS A 1 106 ? -10.928 -7.036 -4.263 1.00 95.75 106 CYS A CA 1
ATOM 784 C C . CYS A 1 106 ? -9.789 -8.026 -4.034 1.00 95.75 106 CYS A C 1
ATOM 786 O O . CYS A 1 106 ? -9.530 -8.896 -4.872 1.00 95.75 106 CYS A O 1
ATOM 788 N N . ALA A 1 107 ? -9.133 -7.907 -2.882 1.00 96.31 107 ALA A N 1
ATOM 789 C CA . ALA A 1 107 ? -8.109 -8.847 -2.455 1.00 96.31 107 ALA A CA 1
ATOM 790 C C . ALA A 1 107 ? -8.760 -10.058 -1.778 1.00 96.31 107 ALA A C 1
ATOM 792 O O . ALA A 1 107 ? -9.565 -9.914 -0.860 1.00 96.31 107 ALA A O 1
ATOM 793 N N . LYS A 1 108 ? -8.395 -11.256 -2.236 1.00 97.81 108 LYS A N 1
ATOM 794 C CA . LYS A 1 108 ? -8.801 -12.537 -1.647 1.00 97.81 108 LYS A CA 1
ATOM 795 C C . LYS A 1 108 ? -7.691 -13.139 -0.796 1.00 97.81 108 LYS A C 1
ATOM 797 O O . LYS A 1 108 ? -7.945 -13.679 0.275 1.00 97.81 108 LYS A O 1
ATOM 802 N N . ASN A 1 109 ? -6.473 -13.072 -1.311 1.00 98.50 109 ASN A N 1
ATOM 803 C CA . ASN A 1 109 ? -5.294 -13.709 -0.768 1.00 98.50 109 ASN A CA 1
ATOM 804 C C . ASN A 1 109 ? -4.445 -12.683 -0.021 1.00 98.50 109 ASN A C 1
ATOM 806 O O . ASN A 1 109 ? -4.164 -11.596 -0.529 1.00 98.50 109 ASN A O 1
ATOM 810 N N . PHE A 1 110 ? -3.988 -13.069 1.161 1.00 98.31 110 PHE A N 1
ATOM 811 C CA . PHE A 1 110 ? -3.079 -12.302 2.006 1.00 98.31 110 PHE A CA 1
ATOM 812 C C . PHE A 1 110 ? -1.985 -13.229 2.506 1.00 98.31 110 PHE A C 1
ATOM 814 O O . PHE A 1 110 ? -2.162 -14.446 2.528 1.00 98.31 110 PHE A O 1
ATOM 821 N N . GLY A 1 111 ? -0.841 -12.687 2.896 1.00 97.31 111 GLY A N 1
ATOM 822 C CA . GLY A 1 111 ? 0.243 -13.537 3.360 1.00 97.31 111 GLY A CA 1
ATOM 823 C C . GLY A 1 111 ? 1.542 -12.798 3.582 1.00 97.31 111 GLY A C 1
ATOM 824 O O . GLY A 1 111 ? 1.764 -11.686 3.097 1.00 97.31 111 GLY A O 1
ATOM 825 N N . ASN A 1 112 ? 2.424 -13.462 4.316 1.00 96.44 112 ASN A N 1
ATOM 826 C CA . ASN A 1 112 ? 3.722 -12.928 4.688 1.00 96.44 112 ASN A CA 1
ATOM 827 C C . ASN A 1 112 ? 4.895 -13.667 4.040 1.00 96.44 112 ASN A C 1
ATOM 829 O O . ASN A 1 112 ? 6.037 -13.358 4.342 1.00 96.44 112 ASN A O 1
ATOM 833 N N . ALA A 1 113 ? 4.675 -14.611 3.123 1.00 95.94 113 ALA A N 1
ATOM 834 C CA . ALA A 1 113 ? 5.793 -15.269 2.451 1.00 95.94 113 ALA A CA 1
ATOM 835 C C . ALA A 1 113 ? 6.612 -14.280 1.599 1.00 95.94 113 ALA A C 1
ATOM 837 O O . ALA A 1 113 ? 6.061 -13.410 0.910 1.00 95.94 113 ALA A O 1
ATOM 838 N N . GLN A 1 114 ? 7.936 -14.429 1.616 1.00 93.50 114 GLN A N 1
ATOM 839 C CA . GLN A 1 114 ? 8.821 -13.695 0.717 1.00 93.50 114 GLN A CA 1
ATOM 840 C C . GLN A 1 114 ? 8.486 -14.021 -0.742 1.00 93.50 114 GLN A C 1
ATOM 842 O O . GLN A 1 114 ? 8.126 -15.152 -1.059 1.00 93.50 114 GLN A O 1
ATOM 847 N N . ASP A 1 115 ? 8.558 -13.011 -1.614 1.00 93.56 115 ASP A N 1
ATOM 848 C CA . ASP A 1 115 ? 8.280 -13.132 -3.053 1.00 93.56 115 ASP A CA 1
ATOM 849 C C . ASP A 1 115 ? 6.858 -13.583 -3.421 1.00 93.56 115 ASP A C 1
ATOM 851 O O . ASP A 1 115 ? 6.608 -13.981 -4.560 1.00 93.56 115 ASP A O 1
ATOM 855 N N . SER A 1 116 ? 5.920 -13.520 -2.473 1.00 95.62 116 SER A N 1
ATOM 856 C CA . SER A 1 116 ? 4.500 -13.795 -2.719 1.00 95.62 116 SER A CA 1
ATOM 857 C C . SER A 1 116 ? 3.758 -12.628 -3.362 1.00 95.62 116 SER A C 1
ATOM 859 O O . SER A 1 116 ? 2.697 -12.838 -3.931 1.00 95.62 116 SER A O 1
ATOM 861 N N . GLU A 1 117 ? 4.277 -11.403 -3.244 1.00 96.19 117 GLU A N 1
ATOM 862 C CA . GLU A 1 117 ? 3.587 -10.170 -3.657 1.00 96.19 117 GLU A CA 1
ATOM 863 C C . GLU A 1 117 ? 2.234 -9.943 -2.951 1.00 96.19 117 GLU A C 1
ATOM 865 O O . GLU A 1 117 ? 1.433 -9.119 -3.386 1.00 96.19 117 GLU A O 1
ATOM 870 N N . LEU A 1 118 ? 1.966 -10.663 -1.855 1.00 97.31 118 LEU A N 1
ATOM 871 C CA . LEU A 1 118 ? 0.754 -10.525 -1.051 1.00 97.31 118 LEU A CA 1
ATOM 872 C C . LEU A 1 118 ? 0.902 -9.414 -0.008 1.00 97.31 118 LEU A C 1
ATOM 874 O O . LEU A 1 118 ? 1.966 -9.240 0.592 1.00 97.31 118 LEU A O 1
ATOM 878 N N . THR A 1 119 ? -0.190 -8.702 0.262 1.00 96.19 119 THR A N 1
ATOM 879 C CA . THR A 1 119 ? -0.272 -7.827 1.436 1.00 96.19 119 THR A CA 1
ATOM 880 C C . THR A 1 119 ? -0.282 -8.686 2.701 1.00 96.19 119 THR A C 1
ATOM 882 O O . THR A 1 119 ? -1.003 -9.683 2.777 1.00 96.19 119 THR A O 1
ATOM 885 N N . ALA A 1 120 ? 0.512 -8.290 3.692 1.00 96.94 120 ALA A N 1
ATOM 886 C CA . ALA A 1 120 ? 0.389 -8.776 5.060 1.00 96.94 120 ALA A CA 1
ATOM 887 C C . ALA A 1 120 ? -0.300 -7.681 5.878 1.00 96.94 120 ALA A C 1
ATOM 889 O O . ALA A 1 120 ? 0.076 -6.516 5.767 1.00 96.94 120 ALA A O 1
ATOM 890 N N . GLY A 1 121 ? -1.333 -8.035 6.638 1.00 97.62 121 GLY A N 1
ATOM 891 C CA . GLY A 1 121 ? -1.878 -7.129 7.641 1.00 97.62 121 GLY A CA 1
ATOM 892 C C . GLY A 1 121 ? -1.080 -7.181 8.936 1.00 97.62 121 GLY A C 1
ATOM 893 O O . GLY A 1 121 ? -0.252 -8.072 9.138 1.00 97.62 121 GLY A O 1
ATOM 894 N N . GLY A 1 122 ? -1.349 -6.222 9.811 1.00 98.19 122 GLY A N 1
ATOM 895 C CA . GLY A 1 122 ? -0.738 -6.115 11.125 1.00 98.19 122 GLY A CA 1
ATOM 896 C C . GLY A 1 122 ? -0.252 -4.711 11.448 1.00 98.19 122 GLY A C 1
ATOM 897 O O . GLY A 1 122 ? -0.615 -3.717 10.811 1.00 98.19 122 GLY A O 1
ATOM 898 N N . ALA A 1 123 ? 0.569 -4.651 12.491 1.00 98.62 123 ALA A N 1
ATOM 899 C CA . ALA A 1 123 ? 1.162 -3.428 12.998 1.00 98.62 123 ALA A CA 1
ATOM 900 C C . ALA A 1 123 ? 2.490 -3.116 12.305 1.00 98.62 123 ALA A C 1
ATOM 902 O O . ALA A 1 123 ? 3.353 -3.987 12.189 1.00 98.62 123 ALA A O 1
ATOM 903 N N . TYR A 1 124 ? 2.654 -1.852 11.915 1.00 98.75 124 TYR A N 1
ATOM 904 C CA . TYR A 1 124 ? 3.871 -1.327 11.314 1.00 98.75 124 TYR A CA 1
ATOM 905 C C . TYR A 1 124 ? 4.284 0.016 11.922 1.00 98.75 124 TYR A C 1
ATOM 907 O O . TYR A 1 124 ? 3.448 0.782 12.410 1.00 98.75 124 TYR A O 1
ATOM 915 N N . VAL A 1 125 ? 5.574 0.332 11.815 1.00 98.62 125 VAL A N 1
ATOM 916 C CA . VAL A 1 125 ? 6.155 1.666 12.009 1.00 98.62 125 VAL A CA 1
ATOM 917 C C . VAL A 1 125 ? 6.883 2.070 10.725 1.00 98.62 125 VAL A C 1
ATOM 919 O O . VAL A 1 125 ? 7.587 1.262 10.121 1.00 98.62 125 VAL A O 1
ATOM 922 N N . THR A 1 126 ? 6.709 3.312 10.278 1.00 98.44 126 THR A N 1
ATOM 923 C CA . THR A 1 126 ? 7.466 3.865 9.147 1.00 98.44 126 THR A CA 1
ATOM 924 C C . THR A 1 126 ? 8.918 4.105 9.553 1.00 98.44 126 THR A C 1
ATOM 926 O O . THR A 1 126 ? 9.166 4.638 10.629 1.00 98.44 126 THR A O 1
ATOM 929 N N . ALA A 1 127 ? 9.869 3.772 8.693 1.00 96.69 127 ALA A N 1
ATOM 930 C CA . ALA A 1 127 ? 11.298 3.897 8.951 1.00 96.69 127 ALA A CA 1
ATOM 931 C C . ALA A 1 127 ? 11.961 4.807 7.904 1.00 96.69 127 ALA A C 1
ATOM 933 O O . ALA A 1 127 ? 11.418 5.857 7.559 1.00 96.69 127 ALA A O 1
ATOM 934 N N . GLU A 1 128 ? 13.150 4.444 7.418 1.00 96.31 128 GLU A N 1
ATOM 935 C CA . GLU A 1 128 ? 13.895 5.275 6.483 1.00 96.31 128 GLU A CA 1
ATOM 936 C C . GLU A 1 128 ? 13.185 5.449 5.133 1.00 96.31 128 GLU A C 1
ATOM 938 O O . GLU A 1 128 ? 12.463 4.571 4.649 1.00 96.31 128 GLU A O 1
ATOM 943 N N . ILE A 1 129 ? 13.458 6.584 4.493 1.00 97.88 129 ILE A N 1
ATOM 944 C CA . ILE A 1 129 ? 13.034 6.866 3.125 1.00 97.88 129 ILE A CA 1
ATOM 945 C C . ILE A 1 129 ? 14.216 6.597 2.197 1.00 97.88 129 ILE A C 1
ATOM 947 O O . ILE A 1 129 ? 15.311 7.119 2.405 1.00 97.88 129 ILE A O 1
ATOM 951 N N . LYS A 1 130 ? 13.995 5.776 1.170 1.00 96.81 130 LYS A N 1
ATOM 952 C CA . LYS A 1 130 ? 14.991 5.468 0.137 1.00 96.81 130 LYS A CA 1
ATOM 953 C C . LYS A 1 130 ? 14.540 6.037 -1.191 1.00 96.81 130 LYS A C 1
ATOM 955 O O . LYS A 1 130 ? 13.522 5.608 -1.733 1.00 96.81 130 LYS A O 1
ATOM 960 N N . ASP A 1 131 ? 15.327 6.949 -1.737 1.00 96.69 131 ASP A N 1
ATOM 961 C CA . ASP A 1 131 ? 15.118 7.433 -3.092 1.00 96.69 131 ASP A CA 1
ATOM 962 C C . ASP A 1 131 ? 15.777 6.487 -4.088 1.00 96.69 131 ASP A C 1
ATOM 964 O O . ASP A 1 131 ? 16.862 5.948 -3.873 1.00 96.69 131 ASP A O 1
ATOM 968 N N . SER A 1 132 ? 15.088 6.227 -5.191 1.00 95.44 132 SER A N 1
ATOM 969 C CA . SER A 1 132 ? 15.622 5.398 -6.262 1.00 95.44 132 SER A CA 1
ATOM 970 C C . SER A 1 132 ? 15.269 5.991 -7.607 1.00 95.44 132 SER A C 1
ATOM 972 O O . SER A 1 132 ? 14.087 6.117 -7.941 1.00 95.44 132 SER A O 1
ATOM 974 N N . PHE A 1 133 ? 16.296 6.277 -8.399 1.00 96.56 133 PHE A N 1
ATOM 975 C CA . PHE A 1 133 ? 16.144 6.576 -9.814 1.00 96.56 133 PHE A CA 1
ATOM 976 C C . PHE A 1 133 ? 15.569 5.357 -10.551 1.00 96.56 133 PHE A C 1
ATOM 978 O O . PHE A 1 133 ? 15.988 4.219 -10.322 1.00 96.56 133 PHE A O 1
ATOM 985 N N . LYS A 1 134 ? 14.557 5.583 -11.393 1.00 95.94 134 LYS A N 1
ATOM 986 C CA . LYS A 1 134 ? 13.855 4.537 -12.156 1.00 95.94 134 LYS A CA 1
ATOM 987 C C . LYS A 1 134 ? 14.057 4.647 -13.665 1.00 95.94 134 LYS A C 1
ATOM 989 O O . LYS A 1 134 ? 13.701 3.706 -14.368 1.00 95.94 134 LYS A O 1
ATOM 994 N N . GLY A 1 135 ? 14.617 5.753 -14.145 1.00 96.94 135 GLY A N 1
ATOM 995 C CA . GLY A 1 135 ? 14.741 6.084 -15.562 1.00 96.94 135 GLY A CA 1
ATOM 996 C C . GLY A 1 135 ? 14.124 7.442 -15.884 1.00 96.94 135 GLY A C 1
ATOM 997 O O . GLY A 1 135 ? 13.551 8.103 -15.019 1.00 96.94 135 GLY A O 1
ATOM 998 N N . PHE A 1 136 ? 14.210 7.830 -17.146 1.00 97.00 136 PHE A N 1
ATOM 999 C CA . PHE A 1 136 ? 13.615 9.035 -17.696 1.00 97.00 136 PHE A CA 1
ATOM 1000 C C . PHE A 1 136 ? 12.271 8.747 -18.360 1.00 97.00 136 PHE A C 1
ATOM 1002 O O . PHE A 1 136 ? 12.034 7.667 -18.905 1.00 97.00 136 PHE A O 1
ATOM 1009 N N . TYR A 1 137 ? 11.405 9.751 -18.364 1.00 95.50 137 TYR A N 1
ATOM 1010 C CA . TYR A 1 137 ? 10.210 9.782 -19.195 1.00 95.50 137 TYR A CA 1
ATOM 1011 C C . TYR A 1 137 ? 10.065 11.153 -19.846 1.00 95.50 137 TYR A C 1
ATOM 1013 O O . TYR A 1 137 ? 10.562 12.158 -19.340 1.00 95.50 137 TYR A O 1
ATOM 1021 N N . ARG A 1 138 ? 9.358 11.191 -20.972 1.00 92.62 138 ARG A N 1
ATOM 1022 C CA . ARG A 1 138 ? 9.063 12.431 -21.685 1.00 92.62 138 ARG A CA 1
ATOM 1023 C C . ARG A 1 138 ? 7.912 13.160 -20.993 1.00 92.62 138 ARG A C 1
ATOM 1025 O O . ARG A 1 138 ? 6.823 12.598 -20.875 1.00 92.62 138 ARG A O 1
ATOM 1032 N N . ALA A 1 139 ? 8.128 14.397 -20.557 1.00 89.31 139 ALA A N 1
ATOM 1033 C CA . ALA A 1 139 ? 7.051 15.221 -20.015 1.00 89.31 139 ALA A CA 1
ATOM 1034 C C . ALA A 1 139 ? 6.131 15.751 -21.130 1.00 89.31 139 ALA A C 1
ATOM 1036 O O . ALA A 1 139 ? 6.544 15.896 -22.282 1.00 89.31 139 ALA A O 1
ATOM 1037 N N . ALA A 1 140 ? 4.883 16.082 -20.779 1.00 82.31 140 ALA A N 1
ATOM 1038 C CA . ALA A 1 140 ? 3.889 16.590 -21.731 1.00 82.31 140 ALA A CA 1
ATOM 1039 C C . ALA A 1 140 ? 4.323 17.899 -22.423 1.00 82.31 140 ALA A C 1
ATOM 1041 O O . ALA A 1 140 ? 4.007 18.110 -23.589 1.00 82.31 140 ALA A O 1
ATOM 1042 N N . GLY A 1 141 ? 5.089 18.750 -21.730 1.00 80.12 141 GLY A N 1
ATOM 1043 C CA . GLY A 1 141 ? 5.669 19.983 -22.280 1.00 80.12 141 GLY A CA 1
ATOM 1044 C C . GLY A 1 141 ? 6.958 19.778 -23.086 1.00 80.12 141 GLY A C 1
ATOM 1045 O O . GLY A 1 141 ? 7.611 20.753 -23.447 1.00 80.12 141 GLY A O 1
ATOM 1046 N N . GLY A 1 142 ? 7.348 18.528 -23.347 1.00 83.88 142 GLY A N 1
ATOM 1047 C CA . GLY A 1 142 ? 8.677 18.189 -23.838 1.00 83.88 142 GLY A CA 1
ATOM 1048 C C . GLY A 1 142 ? 9.715 18.135 -22.713 1.00 83.88 142 GLY A C 1
ATOM 1049 O O . GLY A 1 142 ? 9.438 18.424 -21.553 1.00 83.88 142 GLY A O 1
ATOM 1050 N N . GLY A 1 143 ? 10.926 17.723 -23.072 1.00 86.25 143 GLY A N 1
ATOM 1051 C CA . GLY A 1 143 ? 12.013 17.421 -22.137 1.00 86.25 143 GLY A CA 1
ATOM 1052 C C . GLY A 1 143 ? 11.914 16.027 -21.511 1.00 86.25 143 GLY A C 1
ATOM 1053 O O . GLY A 1 143 ? 10.828 15.462 -21.364 1.00 86.25 143 GLY A O 1
ATOM 1054 N N . ASP A 1 144 ? 13.073 15.467 -21.183 1.00 91.81 144 ASP A N 1
ATOM 1055 C CA . ASP A 1 144 ? 13.170 14.216 -20.439 1.00 91.81 144 ASP A CA 1
ATOM 1056 C C . ASP A 1 144 ? 13.318 14.530 -18.955 1.00 91.81 144 ASP A C 1
ATOM 1058 O O . ASP A 1 144 ? 14.155 15.341 -18.561 1.00 91.81 144 ASP A O 1
ATOM 1062 N N . VAL A 1 145 ? 12.487 13.895 -18.136 1.00 94.88 145 VAL A N 1
ATOM 1063 C CA . VAL A 1 145 ? 12.427 14.125 -16.693 1.00 94.88 145 VAL A CA 1
ATOM 1064 C C . VAL A 1 145 ? 12.815 12.839 -15.969 1.00 94.88 145 VAL A C 1
ATOM 1066 O O . VAL A 1 145 ? 12.291 11.772 -16.314 1.00 94.88 145 VAL A O 1
ATOM 1069 N N . PRO A 1 146 ? 13.717 12.897 -14.972 1.00 96.12 146 PRO A N 1
ATOM 1070 C CA . PRO A 1 146 ? 14.060 11.726 -14.184 1.00 96.12 146 PRO A CA 1
ATOM 1071 C C . PRO A 1 146 ? 12.878 11.332 -13.293 1.00 96.12 146 PRO A C 1
ATOM 1073 O O . PRO A 1 146 ? 12.337 12.143 -12.540 1.00 96.12 146 PRO A O 1
ATOM 1076 N N . LEU A 1 147 ? 12.496 10.058 -13.329 1.00 96.75 147 LEU A N 1
ATOM 1077 C CA . LEU A 1 147 ? 11.620 9.474 -12.324 1.00 96.75 147 LEU A CA 1
ATOM 1078 C C . LEU A 1 147 ? 12.472 9.022 -11.137 1.00 96.75 147 LEU A C 1
ATOM 1080 O O . LEU A 1 147 ? 13.011 7.913 -11.126 1.00 96.75 147 LEU A O 1
ATOM 1084 N N . VAL A 1 148 ? 12.561 9.869 -10.116 1.00 96.25 148 VAL A N 1
ATOM 1085 C CA . VAL A 1 148 ? 13.053 9.481 -8.790 1.00 96.25 148 VAL A CA 1
ATOM 1086 C C . VAL A 1 148 ? 11.850 9.134 -7.927 1.00 96.25 148 VAL A C 1
ATOM 1088 O O . VAL A 1 148 ? 10.928 9.932 -7.782 1.00 96.25 148 VAL A O 1
ATOM 1091 N N . ARG A 1 149 ? 11.833 7.918 -7.376 1.00 95.69 149 ARG A N 1
ATOM 1092 C CA . ARG A 1 149 ? 10.733 7.448 -6.533 1.00 95.69 149 ARG A CA 1
ATOM 1093 C C . ARG A 1 149 ? 11.221 7.188 -5.118 1.00 95.69 149 ARG A C 1
ATOM 1095 O O . ARG A 1 149 ? 12.011 6.266 -4.915 1.00 95.69 149 ARG A O 1
ATOM 1102 N N . SER A 1 150 ? 10.684 7.948 -4.172 1.00 97.44 150 SER A N 1
ATOM 1103 C CA . SER A 1 150 ? 10.857 7.716 -2.741 1.00 97.44 150 SER A CA 1
ATOM 1104 C C . SER A 1 150 ? 10.087 6.479 -2.289 1.00 97.44 150 SER A C 1
ATOM 1106 O O . SER A 1 150 ? 8.949 6.237 -2.708 1.00 97.44 150 SER A O 1
ATOM 1108 N N . PHE A 1 151 ? 10.723 5.692 -1.432 1.00 97.62 151 PHE A N 1
ATOM 1109 C CA . PHE A 1 151 ? 10.171 4.498 -0.815 1.00 97.62 151 PHE A CA 1
ATOM 1110 C C . PHE A 1 151 ? 10.259 4.627 0.704 1.00 97.62 151 PHE A C 1
ATOM 1112 O O . PHE A 1 151 ? 11.358 4.653 1.254 1.00 97.62 151 PHE A O 1
ATOM 1119 N N . VAL A 1 152 ? 9.109 4.703 1.369 1.00 98.12 152 VAL A N 1
ATOM 1120 C CA . VAL A 1 152 ? 9.003 4.690 2.830 1.00 98.12 152 VAL A CA 1
ATOM 1121 C C . VAL A 1 152 ? 9.096 3.240 3.291 1.00 98.12 152 VAL A C 1
ATOM 1123 O O . VAL A 1 152 ? 8.173 2.462 3.052 1.00 98.12 152 VAL A O 1
ATOM 1126 N N . GLN A 1 153 ? 10.201 2.855 3.926 1.00 97.88 153 GLN A N 1
ATOM 1127 C CA . GLN A 1 153 ? 10.357 1.517 4.494 1.00 97.88 153 GLN A CA 1
ATOM 1128 C C . GLN A 1 153 ? 9.385 1.325 5.662 1.00 97.88 153 GLN A C 1
ATOM 1130 O O . GLN A 1 153 ? 9.209 2.234 6.470 1.00 97.88 153 GLN A O 1
ATOM 1135 N N . PHE A 1 154 ? 8.785 0.140 5.783 1.00 97.81 154 PHE A N 1
ATOM 1136 C CA . PHE A 1 154 ? 8.030 -0.239 6.980 1.00 97.81 154 PHE A CA 1
ATOM 1137 C C . PHE A 1 154 ? 8.780 -1.296 7.792 1.00 97.81 154 PHE A C 1
ATOM 1139 O O . PHE A 1 154 ? 9.386 -2.206 7.222 1.00 97.81 154 PHE A O 1
ATOM 1146 N N . GLU A 1 155 ? 8.687 -1.184 9.113 1.00 97.94 155 GLU A N 1
ATOM 1147 C CA . GLU A 1 155 ? 9.035 -2.223 10.083 1.00 97.94 155 GLU A CA 1
ATOM 1148 C C . GLU A 1 155 ? 7.751 -2.814 10.639 1.00 97.94 155 GLU A C 1
ATOM 1150 O O . GLU A 1 155 ? 6.902 -2.061 11.108 1.00 97.94 155 GLU A O 1
ATOM 1155 N N . GLY A 1 156 ? 7.586 -4.133 10.562 1.00 97.50 156 GLY A N 1
ATOM 1156 C CA . GLY A 1 156 ? 6.368 -4.803 11.016 1.00 97.50 156 GLY A CA 1
ATOM 1157 C C . GLY A 1 156 ? 6.541 -5.565 12.328 1.00 97.50 156 GLY A C 1
ATOM 1158 O O . GLY A 1 156 ? 7.657 -5.815 12.778 1.00 97.50 156 GLY A O 1
ATOM 1159 N N . GLU A 1 157 ? 5.422 -5.987 12.913 1.00 97.69 157 GLU A N 1
ATOM 1160 C CA . GLU A 1 157 ? 5.361 -6.846 14.104 1.00 97.69 157 GLU A CA 1
ATOM 1161 C C . GLU A 1 157 ? 4.533 -8.111 13.842 1.00 97.69 157 GLU A C 1
ATOM 1163 O O . GLU A 1 157 ? 3.669 -8.132 12.965 1.00 97.69 157 GLU A O 1
ATOM 1168 N N . GLY A 1 158 ? 4.771 -9.176 14.614 1.00 95.94 158 GLY A N 1
ATOM 1169 C CA . GLY A 1 158 ? 4.040 -10.439 14.461 1.00 95.94 158 GLY A CA 1
ATOM 1170 C C . GLY A 1 158 ? 4.196 -11.020 13.053 1.00 95.94 158 GLY A C 1
ATOM 1171 O O . GLY A 1 158 ? 5.313 -11.129 12.545 1.00 95.94 158 GLY A O 1
ATOM 1172 N N . ASP A 1 159 ? 3.084 -11.337 12.389 1.00 93.88 159 ASP A N 1
ATOM 1173 C CA . ASP A 1 159 ? 3.092 -11.850 11.012 1.00 93.88 159 ASP A CA 1
ATOM 1174 C C . ASP A 1 159 ? 3.681 -10.862 9.993 1.00 93.88 159 ASP A C 1
ATOM 1176 O O . ASP A 1 159 ? 4.140 -11.281 8.928 1.00 93.88 159 ASP A O 1
ATOM 1180 N N . ALA A 1 160 ? 3.706 -9.567 10.317 1.00 95.88 160 ALA A N 1
ATOM 1181 C CA . ALA A 1 160 ? 4.299 -8.517 9.503 1.00 95.88 160 ALA A CA 1
ATOM 1182 C C . ALA A 1 160 ? 5.807 -8.315 9.750 1.00 95.88 160 ALA A C 1
ATOM 1184 O O . ALA A 1 160 ? 6.431 -7.528 9.038 1.00 95.88 160 ALA A O 1
ATOM 1185 N N . ALA A 1 161 ? 6.419 -9.015 10.714 1.00 96.69 161 ALA A N 1
ATOM 1186 C CA . ALA A 1 161 ? 7.806 -8.783 11.143 1.00 96.69 161 ALA A CA 1
ATOM 1187 C C . ALA A 1 161 ? 8.855 -8.918 10.027 1.00 96.69 161 ALA A C 1
ATOM 1189 O O . ALA A 1 161 ? 9.940 -8.348 10.103 1.00 96.69 161 ALA A O 1
ATOM 1190 N N . ASN A 1 162 ? 8.532 -9.630 8.949 1.00 94.94 162 ASN A N 1
ATOM 1191 C CA . ASN A 1 162 ? 9.404 -9.779 7.789 1.00 94.94 162 ASN A CA 1
ATOM 1192 C C . ASN A 1 162 ? 9.187 -8.701 6.702 1.00 94.94 162 ASN A C 1
ATOM 1194 O O . ASN A 1 162 ? 9.596 -8.890 5.556 1.00 94.94 162 ASN A O 1
ATOM 1198 N N . ALA A 1 163 ? 8.582 -7.556 7.037 1.00 95.75 163 ALA A N 1
ATOM 1199 C CA . ALA A 1 163 ? 8.360 -6.438 6.117 1.00 95.75 163 ALA A CA 1
ATOM 1200 C C . ALA A 1 163 ? 9.647 -5.967 5.420 1.00 95.75 163 ALA A C 1
ATOM 1202 O O . ALA A 1 163 ? 9.685 -5.855 4.193 1.00 95.75 163 ALA A O 1
ATOM 1203 N N . ARG A 1 164 ? 10.721 -5.751 6.189 1.00 95.06 164 ARG A N 1
ATOM 1204 C CA . ARG A 1 164 ? 12.022 -5.302 5.677 1.00 95.06 164 ARG A CA 1
ATOM 1205 C C . ARG A 1 164 ? 12.655 -6.271 4.671 1.00 95.06 164 ARG A C 1
ATOM 1207 O O . ARG A 1 164 ? 12.921 -5.831 3.553 1.00 95.06 164 ARG A O 1
ATOM 1214 N N . PRO A 1 165 ? 12.874 -7.567 4.977 1.00 94.94 165 PRO A N 1
ATOM 1215 C CA . PRO A 1 165 ? 13.437 -8.503 3.998 1.00 94.94 165 PRO A CA 1
ATOM 1216 C C . PRO A 1 165 ? 12.534 -8.710 2.773 1.00 94.94 165 PRO A C 1
ATOM 1218 O O . PRO A 1 165 ? 13.022 -9.065 1.705 1.00 94.94 165 PRO A O 1
ATOM 1221 N N . ARG A 1 166 ? 11.228 -8.442 2.894 1.00 94.88 166 ARG A N 1
ATOM 1222 C CA . ARG A 1 166 ? 10.279 -8.462 1.773 1.00 94.88 166 ARG A CA 1
ATOM 1223 C C . ARG A 1 166 ? 10.219 -7.155 0.977 1.00 94.88 166 ARG A C 1
ATOM 1225 O O . ARG A 1 166 ? 9.462 -7.096 0.013 1.00 94.88 166 ARG A O 1
ATOM 1232 N N . ALA A 1 167 ? 10.975 -6.127 1.368 1.00 94.31 167 ALA A N 1
ATOM 1233 C CA . ALA A 1 167 ? 10.894 -4.780 0.806 1.00 94.31 167 ALA A CA 1
ATOM 1234 C C . ALA A 1 167 ? 9.451 -4.230 0.786 1.00 94.31 167 ALA A C 1
ATOM 1236 O O . ALA A 1 167 ? 9.013 -3.632 -0.197 1.00 94.31 167 ALA A O 1
ATOM 1237 N N . ILE A 1 168 ? 8.710 -4.445 1.879 1.00 95.50 168 ILE A N 1
ATOM 1238 C CA . ILE A 1 168 ? 7.370 -3.886 2.082 1.00 95.50 168 ILE A CA 1
ATOM 1239 C C . ILE A 1 168 ? 7.494 -2.464 2.618 1.00 95.50 168 ILE A C 1
ATOM 1241 O O . ILE A 1 168 ? 8.253 -2.185 3.547 1.00 95.50 168 ILE A O 1
ATOM 1245 N N . GLY A 1 169 ? 6.736 -1.564 2.009 1.00 96.56 169 GLY A N 1
ATOM 1246 C CA . GLY A 1 169 ? 6.769 -0.145 2.308 1.00 96.56 169 GLY A CA 1
ATOM 1247 C C . GLY A 1 169 ? 5.681 0.602 1.559 1.00 96.56 169 GLY A C 1
ATOM 1248 O O . GLY A 1 169 ? 4.726 0.002 1.053 1.00 96.56 169 GLY A O 1
ATOM 1249 N N . GLY A 1 170 ? 5.863 1.911 1.457 1.00 96.69 170 GLY A N 1
ATOM 1250 C CA . GLY A 1 170 ? 4.956 2.807 0.765 1.00 96.69 170 GLY A CA 1
ATOM 1251 C C . GLY A 1 170 ? 5.650 3.649 -0.299 1.00 96.69 170 GLY A C 1
ATOM 1252 O O . GLY A 1 170 ? 6.784 4.085 -0.107 1.00 96.69 170 GLY A O 1
ATOM 1253 N N . HIS A 1 171 ? 4.999 3.870 -1.441 1.00 96.75 171 HIS A N 1
ATOM 1254 C CA . HIS A 1 171 ? 5.548 4.704 -2.517 1.00 96.75 171 HIS A CA 1
ATOM 1255 C C . HIS A 1 171 ? 4.468 5.236 -3.466 1.00 96.75 171 HIS A C 1
ATOM 1257 O O . HIS A 1 171 ? 3.345 4.733 -3.513 1.00 96.75 171 HIS A O 1
ATOM 1263 N N . ALA A 1 172 ? 4.837 6.211 -4.301 1.00 96.50 172 ALA A N 1
ATOM 1264 C CA . ALA A 1 172 ? 3.994 6.665 -5.405 1.00 96.50 172 ALA A CA 1
ATOM 1265 C C . ALA A 1 172 ? 3.676 5.516 -6.378 1.00 96.50 172 ALA A C 1
ATOM 1267 O O . ALA A 1 172 ? 4.552 4.706 -6.719 1.00 96.50 172 ALA A O 1
ATOM 1268 N N . ALA A 1 173 ? 2.440 5.466 -6.867 1.00 95.31 173 ALA A N 1
ATOM 1269 C CA . ALA A 1 173 ? 1.942 4.506 -7.842 1.00 95.31 173 ALA A CA 1
ATOM 1270 C C . ALA A 1 173 ? 2.404 4.851 -9.271 1.00 95.31 173 ALA A C 1
ATOM 1272 O O . ALA A 1 173 ? 1.619 4.895 -10.210 1.00 95.31 173 ALA A O 1
ATOM 1273 N N . LEU A 1 174 ? 3.710 5.084 -9.430 1.00 95.31 174 LEU A N 1
ATOM 1274 C CA . LEU A 1 174 ? 4.361 5.409 -10.696 1.00 95.31 174 LEU A CA 1
ATOM 1275 C C . LEU A 1 174 ? 5.362 4.326 -11.093 1.00 95.31 174 LEU A C 1
ATOM 1277 O O . LEU A 1 174 ? 6.123 3.800 -10.264 1.00 95.31 174 LEU A O 1
ATOM 1281 N N . THR A 1 175 ? 5.359 3.980 -12.375 1.00 94.88 175 THR A N 1
ATOM 1282 C CA . THR A 1 175 ? 6.319 3.059 -12.990 1.00 94.88 175 THR A CA 1
ATOM 1283 C C . THR A 1 175 ? 6.633 3.486 -14.420 1.00 94.88 175 THR A C 1
ATOM 1285 O O . THR A 1 175 ? 5.886 4.257 -15.019 1.00 94.88 175 THR A O 1
ATOM 1288 N N . LEU A 1 176 ? 7.733 2.974 -14.968 1.00 96.00 176 LEU A N 1
ATOM 1289 C CA . LEU A 1 176 ? 8.059 3.118 -16.381 1.00 96.00 176 LEU A CA 1
ATOM 1290 C C . LEU A 1 176 ? 7.745 1.812 -17.112 1.00 96.00 176 LEU A C 1
ATOM 1292 O O . LEU A 1 176 ? 8.096 0.722 -16.652 1.00 96.00 176 LEU A O 1
ATOM 1296 N N . LYS A 1 177 ? 7.086 1.920 -18.264 1.00 94.88 177 LYS A N 1
ATOM 1297 C CA . LYS A 1 177 ? 6.822 0.809 -19.188 1.00 94.88 177 LYS A CA 1
ATOM 1298 C C . LYS A 1 177 ? 7.553 1.034 -20.507 1.00 94.88 177 LYS A C 1
ATOM 1300 O O . LYS A 1 177 ? 7.910 2.161 -20.833 1.00 94.88 177 LYS A O 1
ATOM 1305 N N . GLY A 1 178 ? 7.780 -0.050 -21.251 1.00 94.38 178 GLY A N 1
ATOM 1306 C CA . GLY A 1 178 ? 8.456 0.018 -22.551 1.00 94.38 178 GLY A CA 1
ATOM 1307 C C . GLY A 1 178 ? 9.885 0.551 -22.445 1.00 94.38 178 GLY A C 1
ATOM 1308 O O . GLY A 1 178 ? 10.266 1.426 -23.212 1.00 94.38 178 GLY A O 1
ATOM 1309 N N . LEU A 1 179 ? 10.641 0.068 -21.453 1.00 95.94 179 LEU A N 1
ATOM 1310 C CA . LEU A 1 179 ? 11.994 0.549 -21.194 1.00 95.94 179 LEU A CA 1
ATOM 1311 C C . LEU A 1 179 ? 12.911 0.337 -22.404 1.00 95.94 179 LEU A C 1
ATOM 1313 O O . LEU A 1 179 ? 12.944 -0.745 -22.994 1.00 95.94 179 LEU A O 1
ATOM 1317 N N . CYS A 1 180 ? 13.706 1.355 -22.700 1.00 95.94 180 CYS A N 1
ATOM 1318 C CA . CYS A 1 180 ? 14.802 1.336 -23.650 1.00 95.94 180 CYS A CA 1
ATOM 1319 C C . CYS A 1 180 ? 16.032 2.034 -23.048 1.00 95.94 180 CYS A C 1
ATOM 1321 O O . CYS A 1 180 ? 15.934 2.751 -22.051 1.00 95.94 180 CYS A O 1
ATOM 1323 N N . ARG A 1 181 ? 17.205 1.799 -23.633 1.00 96.25 181 ARG A N 1
ATOM 1324 C CA . ARG A 1 181 ? 18.470 2.439 -23.264 1.00 96.25 181 ARG A CA 1
ATOM 1325 C C . ARG A 1 181 ? 18.758 3.593 -24.216 1.00 96.25 181 ARG A C 1
ATOM 1327 O O . ARG A 1 181 ? 18.912 3.372 -25.419 1.00 96.25 181 ARG A O 1
ATOM 1334 N N . ARG A 1 182 ? 18.857 4.808 -23.683 1.00 94.62 182 ARG A N 1
ATOM 1335 C CA . ARG A 1 182 ? 19.301 6.001 -24.414 1.00 94.62 182 ARG A CA 1
ATOM 1336 C C . ARG A 1 182 ? 20.753 6.282 -24.052 1.00 94.62 182 ARG A C 1
ATOM 1338 O O . ARG A 1 182 ? 21.098 6.245 -22.878 1.00 94.62 182 ARG A O 1
ATOM 1345 N N . ARG A 1 183 ? 21.600 6.560 -25.042 1.00 94.50 183 ARG A N 1
ATOM 1346 C CA . ARG A 1 183 ? 22.994 6.940 -24.790 1.00 94.50 183 ARG A CA 1
ATOM 1347 C C . ARG A 1 183 ? 23.051 8.372 -24.260 1.00 94.50 183 ARG A C 1
ATOM 1349 O O . ARG A 1 183 ? 22.587 9.280 -24.942 1.00 94.50 183 ARG A O 1
ATOM 1356 N N . ASP A 1 184 ? 23.618 8.544 -23.075 1.00 93.75 184 ASP A N 1
ATOM 1357 C CA . ASP A 1 184 ? 23.804 9.833 -22.408 1.00 93.75 184 ASP A CA 1
ATOM 1358 C C . ASP A 1 184 ? 24.989 9.754 -21.421 1.00 93.75 184 ASP A C 1
ATOM 1360 O O . ASP A 1 184 ? 24.795 9.660 -20.212 1.00 93.75 184 ASP A O 1
ATOM 1364 N N . PRO A 1 185 ? 26.245 9.708 -21.910 1.00 94.69 185 PRO A N 1
ATOM 1365 C CA . PRO A 1 185 ? 27.405 9.365 -21.078 1.00 94.69 185 PRO A CA 1
ATOM 1366 C C . PRO A 1 185 ? 27.769 10.413 -20.020 1.00 94.69 185 PRO A C 1
ATOM 1368 O O . PRO A 1 185 ? 28.652 10.171 -19.203 1.00 94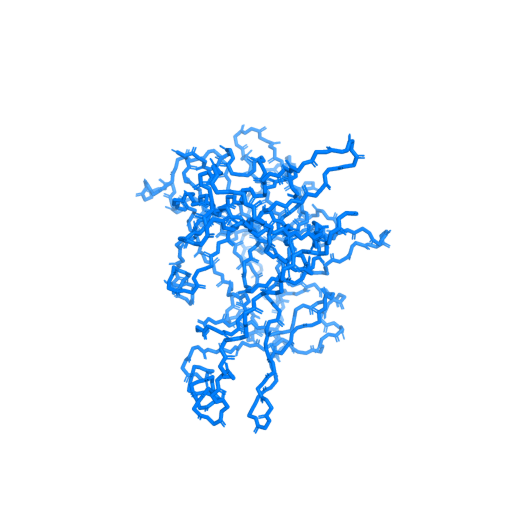.69 185 PRO A O 1
ATOM 1371 N N . HIS A 1 186 ? 27.155 11.595 -20.080 1.00 95.00 186 HIS A N 1
ATOM 1372 C CA . HIS A 1 186 ? 27.391 12.686 -19.139 1.00 95.00 186 HIS A CA 1
ATOM 1373 C C . HIS A 1 186 ? 26.339 12.739 -18.024 1.00 95.00 186 HIS A C 1
ATOM 1375 O O . HIS A 1 186 ? 26.495 13.527 -17.091 1.00 95.00 186 HIS A O 1
ATOM 1381 N N . ASP A 1 187 ? 25.287 11.921 -18.104 1.00 94.62 187 ASP A N 1
ATOM 1382 C CA . ASP A 1 187 ? 24.254 11.853 -17.079 1.00 94.62 187 ASP A CA 1
ATOM 1383 C C . ASP A 1 187 ? 24.760 11.081 -15.843 1.00 94.62 187 ASP A C 1
ATOM 1385 O O . ASP A 1 187 ? 25.340 10.000 -15.985 1.00 94.62 187 ASP A O 1
ATOM 1389 N N . PRO A 1 188 ? 24.538 11.582 -14.614 1.00 94.88 188 PRO A N 1
ATOM 1390 C CA . PRO A 1 188 ? 24.991 10.916 -13.390 1.00 94.88 188 PRO A CA 1
ATOM 1391 C C . PRO A 1 188 ? 24.303 9.568 -13.122 1.00 94.88 188 PRO A C 1
ATOM 1393 O O . PRO A 1 188 ? 24.742 8.823 -12.247 1.00 94.88 188 PRO A O 1
ATOM 1396 N N . HIS A 1 189 ? 23.217 9.257 -13.831 1.00 94.56 189 HIS A N 1
ATOM 1397 C CA . HIS A 1 189 ? 22.511 7.982 -13.759 1.00 94.56 189 HIS A CA 1
ATOM 1398 C C . HIS A 1 189 ? 22.865 7.025 -14.904 1.00 94.56 189 HIS A C 1
ATOM 1400 O O . HIS A 1 189 ? 22.242 5.963 -15.008 1.00 94.56 189 HIS A O 1
ATOM 1406 N N . ALA A 1 190 ? 23.812 7.387 -15.772 1.00 95.38 190 ALA A N 1
ATOM 1407 C CA . ALA A 1 190 ? 24.273 6.506 -16.831 1.00 95.38 190 ALA A CA 1
ATOM 1408 C C . ALA A 1 190 ? 24.979 5.266 -16.256 1.00 95.38 190 ALA A C 1
ATOM 1410 O O . ALA A 1 190 ? 25.712 5.348 -15.271 1.00 95.38 190 ALA A O 1
ATOM 1411 N N . ASP A 1 191 ? 24.749 4.109 -16.878 1.00 93.31 191 ASP A N 1
ATOM 1412 C CA . ASP A 1 191 ? 25.509 2.891 -16.596 1.00 93.31 191 ASP A CA 1
ATOM 1413 C C . ASP A 1 191 ? 26.962 2.992 -17.102 1.00 93.31 191 ASP A C 1
ATOM 1415 O O . ASP A 1 191 ? 27.339 3.953 -17.775 1.00 93.31 191 ASP A O 1
ATOM 1419 N N . ASP A 1 192 ? 27.781 1.971 -16.832 1.00 93.69 192 ASP A N 1
ATOM 1420 C CA . ASP A 1 192 ? 29.182 1.909 -17.285 1.00 93.69 192 ASP A CA 1
ATOM 1421 C C . ASP A 1 192 ? 29.335 2.015 -18.820 1.00 93.69 192 ASP A C 1
ATOM 1423 O O . ASP A 1 192 ? 30.409 2.333 -19.331 1.00 93.69 192 ASP A O 1
ATOM 1427 N N . GLY A 1 193 ? 28.265 1.750 -19.580 1.00 93.44 193 GLY A N 1
ATOM 1428 C CA . GLY A 1 193 ? 28.213 1.910 -21.032 1.00 93.44 193 GLY A CA 1
ATOM 1429 C C . GLY A 1 193 ? 27.806 3.314 -21.494 1.00 93.44 193 GLY A C 1
ATOM 1430 O O . GLY A 1 193 ? 27.749 3.564 -22.702 1.00 93.44 193 GLY A O 1
ATOM 1431 N N . GLY A 1 194 ? 27.516 4.226 -20.565 1.00 96.06 194 GLY A N 1
ATOM 1432 C CA . GLY A 1 194 ? 27.017 5.565 -20.842 1.00 96.06 194 GLY A CA 1
ATOM 1433 C C . GLY A 1 194 ? 25.546 5.584 -21.262 1.00 96.06 194 GLY A C 1
ATOM 1434 O O . GLY A 1 194 ? 25.170 6.437 -22.070 1.00 96.06 194 GLY A O 1
ATOM 1435 N N . TYR A 1 195 ? 24.726 4.633 -20.797 1.00 96.12 195 TYR A N 1
ATOM 1436 C CA . TYR A 1 195 ? 23.295 4.571 -21.106 1.00 96.12 195 TYR A CA 1
ATOM 1437 C C . TYR A 1 195 ? 22.415 4.850 -19.890 1.00 96.12 195 TYR A C 1
ATOM 1439 O O . TYR A 1 195 ? 22.639 4.324 -18.806 1.00 96.12 195 TYR A O 1
ATOM 1447 N N . VAL A 1 196 ? 21.334 5.595 -20.110 1.00 96.19 196 VAL A N 1
ATOM 1448 C CA . VAL A 1 196 ? 20.244 5.787 -19.148 1.00 96.19 196 VAL A CA 1
ATOM 1449 C C . VAL A 1 196 ? 19.005 5.010 -19.584 1.00 96.19 196 VAL A C 1
ATOM 1451 O O . VAL A 1 196 ? 18.756 4.805 -20.778 1.00 96.19 196 VAL A O 1
ATOM 1454 N N . LEU A 1 197 ? 18.197 4.578 -18.615 1.00 96.75 197 LEU A N 1
ATOM 1455 C CA . LEU A 1 197 ? 16.885 3.999 -18.900 1.00 96.75 197 LEU A CA 1
ATOM 1456 C C . LEU A 1 197 ? 15.899 5.099 -19.278 1.00 96.75 197 LEU A C 1
ATOM 1458 O O . LEU A 1 197 ? 15.814 6.112 -18.592 1.00 96.75 197 LEU A O 1
ATOM 1462 N N . GLN A 1 198 ? 15.107 4.863 -20.315 1.00 96.31 198 GLN A N 1
ATOM 1463 C CA . GLN A 1 198 ? 14.000 5.718 -20.724 1.00 96.31 198 GLN A CA 1
ATOM 1464 C C . GLN A 1 198 ? 12.754 4.866 -20.963 1.00 96.31 198 GLN A C 1
ATOM 1466 O O . GLN A 1 198 ? 12.852 3.742 -21.449 1.00 96.31 198 GLN A O 1
ATOM 1471 N N . GLY A 1 199 ? 11.575 5.384 -20.630 1.00 96.00 199 GLY A N 1
ATOM 1472 C CA . GLY A 1 199 ? 10.312 4.702 -20.894 1.00 96.00 199 GLY A CA 1
ATOM 1473 C C . GLY A 1 199 ? 9.103 5.625 -20.829 1.00 96.00 199 GLY A C 1
ATOM 1474 O O . GLY A 1 199 ? 9.215 6.844 -20.702 1.00 96.00 199 GLY A O 1
ATOM 1475 N N . THR A 1 200 ? 7.922 5.023 -20.906 1.00 95.31 200 THR A N 1
ATOM 1476 C CA . THR A 1 200 ? 6.641 5.716 -20.758 1.00 95.31 200 THR A CA 1
ATOM 1477 C C . THR A 1 200 ? 6.213 5.691 -19.298 1.00 95.31 200 THR A C 1
ATOM 1479 O O . THR A 1 200 ? 6.118 4.615 -18.702 1.00 95.31 200 THR A O 1
ATOM 1482 N N . LEU A 1 201 ? 5.942 6.867 -18.726 1.00 95.81 201 LEU A N 1
ATOM 1483 C CA . LEU A 1 201 ? 5.390 6.978 -17.380 1.00 95.81 201 LEU A CA 1
ATOM 1484 C C . LEU A 1 201 ? 3.972 6.402 -17.344 1.00 95.81 201 LEU A C 1
ATOM 1486 O O . LEU A 1 201 ? 3.126 6.760 -18.160 1.00 95.81 201 LEU A O 1
ATOM 1490 N N . VAL A 1 202 ? 3.723 5.522 -16.380 1.00 94.81 202 VAL A N 1
ATOM 1491 C CA . VAL A 1 202 ? 2.410 4.939 -16.110 1.00 94.81 202 VAL A CA 1
ATOM 1492 C C . VAL A 1 202 ? 2.051 5.181 -14.652 1.00 94.81 202 VAL A C 1
ATOM 1494 O O . VAL A 1 202 ? 2.795 4.781 -13.750 1.00 94.81 202 VAL A O 1
ATOM 1497 N N . ASP A 1 203 ? 0.890 5.799 -14.448 1.00 93.56 203 ASP A N 1
ATOM 1498 C CA . ASP A 1 203 ? 0.216 5.907 -13.158 1.00 93.56 203 ASP A CA 1
ATOM 1499 C C . ASP A 1 203 ? -0.727 4.708 -12.977 1.00 93.56 203 ASP A C 1
ATOM 1501 O O . ASP A 1 203 ? -1.552 4.414 -13.842 1.00 93.56 203 ASP A O 1
ATOM 1505 N N . TYR A 1 204 ? -0.565 3.982 -11.873 1.00 90.94 204 TYR A N 1
ATOM 1506 C CA . TYR A 1 204 ? -1.394 2.832 -11.506 1.00 90.94 204 TYR A CA 1
ATOM 1507 C C . TYR A 1 204 ? -2.097 3.024 -10.156 1.00 90.94 204 TYR A C 1
ATOM 1509 O O . TYR A 1 204 ? -2.362 2.050 -9.447 1.00 90.94 204 TYR A O 1
ATOM 1517 N N . THR A 1 205 ? -2.400 4.265 -9.773 1.00 88.31 205 THR A N 1
ATOM 1518 C CA . THR A 1 205 ? -3.193 4.587 -8.577 1.00 88.31 205 THR A CA 1
ATOM 1519 C C . THR A 1 205 ? -4.497 3.775 -8.550 1.00 88.31 205 THR A C 1
ATOM 1521 O O . THR A 1 205 ? -5.185 3.642 -9.561 1.00 88.31 205 THR A O 1
ATOM 1524 N N . GLY A 1 206 ? -4.822 3.169 -7.399 1.00 72.62 206 GLY A N 1
ATOM 1525 C CA . GLY A 1 206 ? -5.946 2.219 -7.278 1.00 72.62 206 GLY A CA 1
ATOM 1526 C C . GLY A 1 206 ? -5.700 0.856 -7.952 1.00 72.62 206 GLY A C 1
ATOM 1527 O O . GLY A 1 206 ? -6.634 0.121 -8.279 1.00 72.62 206 GLY A O 1
ATOM 1528 N N . GLY A 1 207 ? -4.439 0.529 -8.245 1.00 80.31 207 GLY A N 1
ATOM 1529 C CA . GLY A 1 207 ? -4.015 -0.722 -8.869 1.00 80.31 207 GLY A CA 1
ATOM 1530 C C . GLY A 1 207 ? -3.524 -1.787 -7.883 1.00 80.31 207 GLY A C 1
ATOM 1531 O O . GLY A 1 207 ? -3.810 -1.761 -6.682 1.00 80.31 207 GLY A O 1
ATOM 1532 N N . ARG A 1 208 ? -2.768 -2.749 -8.423 1.00 83.88 208 ARG A N 1
ATOM 1533 C CA . ARG A 1 208 ? -2.081 -3.802 -7.659 1.00 83.88 208 ARG A CA 1
ATOM 1534 C C . ARG A 1 208 ? -0.592 -3.475 -7.530 1.00 83.88 208 ARG A C 1
ATOM 1536 O O . ARG A 1 208 ? 0.003 -2.946 -8.468 1.00 83.88 208 ARG A O 1
ATOM 1543 N N . SER A 1 209 ? -0.008 -3.814 -6.390 1.00 86.00 209 SER A N 1
ATOM 1544 C CA . SER A 1 209 ? 1.411 -3.658 -6.062 1.00 86.00 209 SER A CA 1
ATOM 1545 C C . SE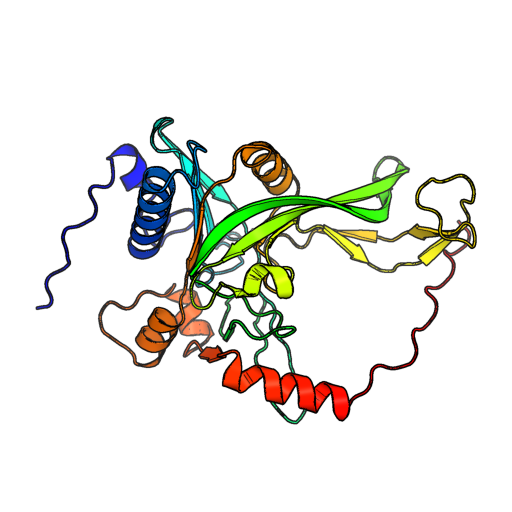R A 1 209 ? 2.042 -5.020 -5.754 1.00 86.00 209 SER A C 1
ATOM 1547 O O . SER A 1 209 ? 1.362 -6.041 -5.737 1.00 86.00 209 SER A O 1
ATOM 1549 N N . ASN A 1 210 ? 3.331 -5.036 -5.418 1.00 86.81 210 ASN A N 1
ATOM 1550 C CA . ASN A 1 210 ? 4.021 -6.248 -4.965 1.00 86.81 210 ASN A CA 1
ATOM 1551 C C . ASN A 1 210 ? 3.883 -6.467 -3.441 1.00 86.81 210 ASN A C 1
ATOM 1553 O O . ASN A 1 210 ? 4.785 -7.004 -2.804 1.00 86.81 210 ASN A O 1
ATOM 1557 N N . GLY A 1 211 ? 2.782 -6.000 -2.841 1.00 84.81 211 GLY A N 1
ATOM 1558 C CA . GLY A 1 211 ? 2.500 -6.068 -1.399 1.00 84.81 211 GLY A CA 1
ATOM 1559 C C . GLY A 1 211 ? 2.631 -4.728 -0.663 1.00 84.81 211 GLY A C 1
ATOM 1560 O O . GLY A 1 211 ? 2.148 -4.605 0.459 1.00 84.81 211 GLY A O 1
ATOM 1561 N N . CYS A 1 212 ? 3.231 -3.719 -1.299 1.00 92.75 212 CYS A N 1
ATOM 1562 C CA . CYS A 1 212 ? 3.372 -2.354 -0.781 1.00 92.75 212 CYS A CA 1
ATOM 1563 C C . CYS A 1 212 ? 2.050 -1.575 -0.771 1.00 92.75 212 CYS A C 1
ATOM 1565 O O . CYS A 1 212 ? 1.152 -1.846 -1.573 1.00 92.75 212 CYS A O 1
ATOM 1567 N N . THR A 1 213 ? 1.979 -0.517 0.035 1.00 92.75 213 THR A N 1
ATOM 1568 C CA . THR A 1 213 ? 0.937 0.506 -0.116 1.00 92.75 213 THR A CA 1
ATOM 1569 C C . THR A 1 213 ? 1.348 1.478 -1.221 1.00 92.75 213 THR A C 1
ATOM 1571 O O . THR A 1 213 ? 2.403 2.106 -1.146 1.00 92.75 213 THR A O 1
ATOM 1574 N N . SER A 1 214 ? 0.544 1.604 -2.273 1.00 93.69 214 SER A N 1
ATOM 1575 C CA . SER A 1 214 ? 0.859 2.488 -3.404 1.00 93.69 214 SER A CA 1
ATOM 1576 C C . SER A 1 214 ? -0.166 3.604 -3.529 1.00 93.69 214 SER A C 1
ATOM 1578 O O . SER A 1 214 ? -1.349 3.307 -3.695 1.00 93.69 214 SER A O 1
ATOM 1580 N N . TRP A 1 215 ? 0.286 4.854 -3.487 1.00 95.56 215 TRP A N 1
ATOM 1581 C CA . TRP A 1 215 ? -0.570 6.046 -3.415 1.00 95.56 215 TRP A CA 1
ATOM 1582 C C . TRP A 1 215 ? -0.506 6.881 -4.691 1.00 95.56 215 TRP A C 1
ATOM 1584 O O . TRP A 1 215 ? 0.409 6.699 -5.497 1.00 95.56 215 TRP A O 1
ATOM 1594 N N . SER A 1 216 ? -1.426 7.833 -4.855 1.00 95.06 216 SER A N 1
ATOM 1595 C CA . SER A 1 216 ? -1.303 8.818 -5.935 1.00 95.06 216 SER A CA 1
ATOM 1596 C C . SER A 1 216 ? 0.010 9.612 -5.806 1.00 95.06 216 SER A C 1
ATOM 1598 O O . SER A 1 216 ? 0.557 9.703 -4.701 1.00 95.06 216 SER A O 1
ATOM 1600 N N . PRO A 1 217 ? 0.555 10.199 -6.888 1.00 94.56 217 PRO A N 1
ATOM 1601 C CA . PRO A 1 217 ? 1.795 10.974 -6.804 1.00 94.56 217 PRO A CA 1
ATOM 1602 C C . PRO A 1 217 ? 1.738 12.116 -5.781 1.00 94.56 217 PRO A C 1
ATOM 1604 O O . PRO A 1 217 ? 2.685 12.305 -5.016 1.00 94.56 217 PRO A O 1
ATOM 1607 N N . THR A 1 218 ? 0.614 12.834 -5.730 1.00 95.94 218 THR A N 1
ATOM 1608 C CA . THR A 1 218 ? 0.388 13.937 -4.788 1.00 95.94 218 THR A CA 1
ATOM 1609 C C . THR A 1 218 ? 0.325 13.434 -3.349 1.00 95.94 218 THR A C 1
ATOM 1611 O O . THR A 1 218 ? 0.997 13.982 -2.475 1.00 95.94 218 THR A O 1
ATOM 1614 N N . ASP A 1 219 ? -0.422 12.356 -3.104 1.00 97.25 219 ASP A N 1
ATOM 1615 C CA . ASP A 1 219 ? -0.549 11.782 -1.761 1.00 97.25 219 ASP A CA 1
ATOM 1616 C C . ASP A 1 219 ? 0.782 11.205 -1.272 1.00 97.25 219 ASP A C 1
ATOM 1618 O O . ASP A 1 219 ? 1.161 11.395 -0.119 1.00 97.25 219 ASP A O 1
ATOM 1622 N N . ALA A 1 220 ? 1.535 10.542 -2.153 1.00 97.12 220 ALA A N 1
ATOM 1623 C CA . ALA A 1 220 ? 2.853 10.019 -1.827 1.00 97.12 220 ALA A CA 1
ATOM 1624 C C . ALA A 1 220 ? 3.822 11.137 -1.423 1.00 97.12 220 ALA A C 1
ATOM 1626 O O . ALA A 1 220 ? 4.542 10.976 -0.442 1.00 97.12 220 ALA A O 1
ATOM 1627 N N . ALA A 1 221 ? 3.826 12.270 -2.134 1.00 97.25 221 ALA A N 1
ATOM 1628 C CA . ALA A 1 221 ? 4.659 13.416 -1.775 1.00 97.25 221 ALA A CA 1
ATOM 1629 C C . ALA A 1 221 ? 4.301 13.964 -0.382 1.00 97.25 221 ALA A C 1
ATOM 1631 O O . ALA A 1 221 ? 5.194 14.201 0.435 1.00 97.25 221 ALA A O 1
ATOM 1632 N N . ALA A 1 222 ? 3.004 14.099 -0.084 1.00 97.44 222 ALA A N 1
ATOM 1633 C CA . ALA A 1 222 ? 2.528 14.553 1.220 1.00 97.44 222 ALA A CA 1
ATOM 1634 C C . ALA A 1 222 ? 2.893 13.572 2.348 1.00 97.44 222 ALA A C 1
ATOM 1636 O O . ALA A 1 222 ? 3.412 13.989 3.381 1.00 97.44 222 ALA A O 1
ATOM 1637 N N . LEU A 1 223 ? 2.686 12.267 2.144 1.00 97.88 223 LEU A N 1
ATOM 1638 C CA . LEU A 1 223 ? 3.006 11.235 3.132 1.00 97.88 223 LEU A CA 1
ATOM 1639 C C . LEU A 1 223 ? 4.506 11.121 3.394 1.00 97.88 223 LEU A C 1
ATOM 1641 O O . LEU A 1 223 ? 4.913 11.036 4.549 1.00 97.88 223 LEU A O 1
ATOM 1645 N N . VAL A 1 224 ? 5.328 11.144 2.339 1.00 97.88 224 VAL A N 1
ATOM 1646 C CA . VAL A 1 224 ? 6.792 11.127 2.460 1.00 97.88 224 VAL A CA 1
ATOM 1647 C C . VAL A 1 224 ? 7.257 12.324 3.282 1.00 97.88 224 VAL A C 1
ATOM 1649 O O . VAL A 1 224 ? 8.039 12.144 4.209 1.00 97.88 224 VAL A O 1
ATOM 1652 N N . ALA A 1 225 ? 6.742 13.525 3.004 1.00 97.31 225 ALA A N 1
ATOM 1653 C CA . ALA A 1 225 ? 7.059 14.712 3.792 1.00 97.31 225 ALA A CA 1
ATOM 1654 C C . ALA A 1 225 ? 6.584 14.592 5.250 1.00 97.31 225 ALA A C 1
ATOM 1656 O O . ALA A 1 225 ? 7.318 14.969 6.158 1.00 97.31 225 ALA A O 1
ATOM 1657 N N . ALA A 1 226 ? 5.393 14.032 5.482 1.00 96.56 226 ALA A N 1
ATOM 1658 C CA . ALA A 1 226 ? 4.804 13.904 6.813 1.00 96.56 226 ALA A CA 1
ATOM 1659 C C . ALA A 1 226 ? 5.558 12.934 7.736 1.00 96.56 226 ALA A C 1
ATOM 1661 O O . ALA A 1 226 ? 5.515 13.109 8.952 1.00 96.56 226 ALA A O 1
ATOM 1662 N N . VAL A 1 227 ? 6.220 11.912 7.183 1.00 97.75 227 VAL A N 1
ATOM 1663 C CA . VAL A 1 227 ? 6.982 10.921 7.970 1.00 97.75 227 VAL A CA 1
ATOM 1664 C C . VAL A 1 227 ? 8.487 11.140 7.937 1.00 97.75 227 VAL A C 1
ATOM 1666 O O . VAL A 1 227 ? 9.217 10.494 8.691 1.00 97.75 227 VAL A O 1
ATOM 1669 N N . LYS A 1 228 ? 8.966 12.049 7.081 1.00 95.69 228 LYS A N 1
ATOM 1670 C CA . LYS A 1 228 ? 10.376 12.419 7.020 1.00 95.69 228 LYS A CA 1
ATOM 1671 C C . LYS A 1 228 ? 10.808 12.958 8.381 1.00 95.69 228 LYS A C 1
ATOM 1673 O O . LYS A 1 228 ? 10.214 13.897 8.898 1.00 95.69 228 LYS A O 1
ATOM 1678 N N . ASP A 1 229 ? 11.809 12.312 8.972 1.00 94.19 229 ASP A N 1
ATOM 1679 C CA . ASP A 1 229 ? 12.354 12.620 10.302 1.00 94.19 229 ASP A CA 1
ATOM 1680 C C . ASP A 1 229 ? 11.347 12.491 11.471 1.00 94.19 229 ASP A C 1
ATOM 1682 O O . ASP A 1 229 ? 11.694 12.714 12.632 1.00 94.19 229 ASP A O 1
ATOM 1686 N N . ALA A 1 230 ? 10.114 12.057 11.190 1.00 96.81 230 ALA A N 1
ATOM 1687 C CA . ALA A 1 230 ? 9.041 11.867 12.156 1.00 96.81 230 ALA A CA 1
ATOM 1688 C C . ALA A 1 230 ? 8.295 10.543 11.893 1.00 96.81 230 ALA A C 1
ATOM 1690 O O . ALA A 1 230 ? 7.154 10.561 11.424 1.00 96.81 230 ALA A O 1
ATOM 1691 N N . PRO A 1 231 ? 8.902 9.383 12.213 1.00 97.44 231 PRO A N 1
ATOM 1692 C CA . PRO A 1 231 ? 8.248 8.083 12.122 1.00 97.44 231 PRO A CA 1
ATOM 1693 C C . PRO A 1 231 ? 6.864 8.041 12.774 1.00 97.44 231 PRO A C 1
ATOM 1695 O O . PRO A 1 231 ? 6.659 8.593 13.861 1.00 97.44 231 PRO A O 1
ATOM 1698 N N . THR A 1 232 ? 5.938 7.326 12.139 1.00 98.62 232 THR A N 1
ATOM 1699 C CA . THR A 1 232 ? 4.610 7.043 12.682 1.00 98.62 232 THR A CA 1
ATOM 1700 C C . THR A 1 232 ? 4.205 5.582 12.509 1.00 98.62 232 THR A C 1
ATOM 1702 O O . THR A 1 232 ? 4.883 4.798 11.849 1.00 98.62 232 THR A O 1
ATOM 1705 N N . THR A 1 233 ? 3.094 5.200 13.126 1.00 98.81 233 THR A N 1
ATOM 1706 C CA . THR A 1 233 ? 2.493 3.878 13.002 1.00 98.81 233 THR A CA 1
ATOM 1707 C C . THR A 1 233 ? 1.584 3.774 11.788 1.00 98.81 233 THR A C 1
ATOM 1709 O O . THR A 1 233 ? 0.844 4.708 11.480 1.00 98.81 233 THR A O 1
ATOM 1712 N N . LEU A 1 234 ? 1.557 2.592 11.184 1.00 98.75 234 LEU A N 1
ATOM 1713 C CA . LEU A 1 234 ? 0.587 2.183 10.177 1.00 98.75 234 LEU A CA 1
ATOM 1714 C C . LEU A 1 234 ? -0.043 0.860 10.613 1.00 98.75 234 LEU A C 1
ATOM 1716 O O . LEU A 1 234 ? 0.663 -0.118 10.841 1.00 98.75 234 LEU A O 1
ATOM 1720 N N . TYR A 1 235 ? -1.368 0.816 10.713 1.00 98.81 235 TYR A N 1
ATOM 1721 C CA . TYR A 1 235 ? -2.094 -0.440 10.892 1.00 98.81 235 TYR A CA 1
ATOM 1722 C C . TYR A 1 235 ? -2.711 -0.892 9.564 1.00 98.81 235 TYR A C 1
ATOM 1724 O O . TYR A 1 235 ? -3.535 -0.176 8.995 1.00 98.81 235 TYR A O 1
ATOM 1732 N N . LEU A 1 236 ? -2.319 -2.066 9.063 1.00 98.69 236 LEU A N 1
ATOM 1733 C CA . LEU A 1 236 ? -2.882 -2.661 7.847 1.00 98.69 236 LEU A CA 1
ATOM 1734 C C . LEU A 1 236 ? -3.885 -3.755 8.223 1.00 98.69 236 LEU A C 1
ATOM 1736 O O . LEU A 1 236 ? -3.512 -4.7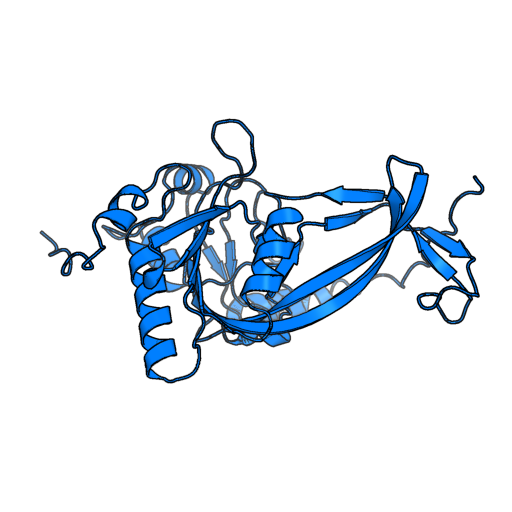63 8.813 1.00 98.69 236 LEU A O 1
ATOM 1740 N N . TYR A 1 237 ? -5.148 -3.587 7.851 1.00 98.62 237 TYR A N 1
ATOM 1741 C CA . TYR A 1 237 ? -6.184 -4.609 7.988 1.00 98.62 237 TYR A CA 1
ATOM 1742 C C . TYR A 1 237 ? -6.344 -5.390 6.671 1.00 98.62 237 TYR A C 1
ATOM 1744 O O . TYR A 1 237 ? -6.314 -4.744 5.616 1.00 98.62 237 TYR A O 1
ATOM 1752 N N . PRO A 1 238 ? -6.547 -6.726 6.672 1.00 98.31 238 PRO A N 1
ATOM 1753 C CA . PRO A 1 238 ? -6.781 -7.634 7.810 1.00 98.31 238 PRO A CA 1
ATOM 1754 C C . PRO A 1 238 ? -5.552 -8.449 8.263 1.00 98.31 238 PRO A C 1
ATOM 1756 O O . PRO A 1 238 ? -4.674 -8.765 7.459 1.00 98.31 238 PRO A O 1
ATOM 1759 N N . GLU A 1 239 ? -5.521 -8.861 9.535 1.00 98.06 239 GLU A N 1
ATOM 1760 C CA . GLU A 1 239 ? -4.551 -9.832 10.070 1.00 98.06 239 GLU A CA 1
ATOM 1761 C C . GLU A 1 239 ? -4.987 -11.286 9.797 1.00 98.06 239 GLU A C 1
ATOM 1763 O O . GLU A 1 239 ? -6.136 -11.555 9.441 1.00 98.06 239 GLU A O 1
ATOM 1768 N N . ALA A 1 240 ? -4.083 -12.254 10.001 1.00 97.69 240 ALA A N 1
ATOM 1769 C CA . ALA A 1 240 ? -4.365 -13.678 9.787 1.00 97.69 240 ALA A CA 1
ATOM 1770 C C . ALA A 1 240 ? -5.597 -14.170 10.569 1.00 97.69 240 ALA A C 1
ATOM 1772 O O . ALA A 1 240 ? -6.414 -14.919 10.034 1.00 97.69 240 ALA A O 1
ATOM 1773 N N . ALA A 1 241 ? -5.760 -13.707 11.813 1.00 97.56 241 ALA A N 1
ATOM 1774 C CA . ALA A 1 241 ? -6.899 -14.058 12.656 1.00 97.56 241 ALA A CA 1
ATOM 1775 C C . ALA A 1 241 ? -8.230 -13.502 12.121 1.00 97.56 241 ALA A C 1
ATOM 1777 O O . ALA A 1 241 ? -9.244 -14.188 12.196 1.00 97.56 241 ALA A O 1
ATOM 1778 N N . ASP A 1 242 ? -8.232 -12.300 11.537 1.00 98.38 242 ASP A N 1
ATOM 1779 C CA . ASP A 1 242 ? -9.441 -11.731 10.930 1.00 98.38 242 ASP A CA 1
ATOM 1780 C C . ASP A 1 242 ? -9.850 -12.515 9.688 1.00 98.38 242 ASP A C 1
ATOM 1782 O O . ASP A 1 242 ? -11.024 -12.817 9.491 1.00 98.38 242 ASP A O 1
ATOM 1786 N N . ILE A 1 243 ? -8.865 -12.878 8.862 1.00 98.62 243 ILE A N 1
ATOM 1787 C CA . ILE A 1 243 ? -9.088 -13.688 7.664 1.00 98.62 243 ILE A CA 1
ATOM 1788 C C . ILE A 1 243 ? -9.673 -15.047 8.049 1.00 98.62 243 ILE A C 1
ATOM 1790 O O . ILE A 1 243 ? -10.637 -15.485 7.425 1.00 98.62 243 ILE A O 1
ATOM 1794 N N . ALA A 1 244 ? -9.127 -15.691 9.084 1.00 98.25 244 ALA A N 1
ATOM 1795 C CA . ALA A 1 244 ? -9.650 -16.952 9.599 1.00 98.25 244 ALA A CA 1
ATOM 1796 C C . ALA A 1 244 ? -11.087 -16.802 10.124 1.00 98.25 244 ALA A C 1
ATOM 1798 O O . ALA A 1 244 ? -11.948 -17.597 9.757 1.00 98.25 244 ALA A O 1
ATOM 1799 N N . ALA A 1 245 ? -11.363 -15.761 10.913 1.00 98.31 245 ALA A N 1
ATOM 1800 C CA . ALA A 1 245 ? -12.696 -15.510 11.456 1.00 98.31 245 ALA A CA 1
ATOM 1801 C C . ALA A 1 245 ? -13.743 -15.312 10.347 1.00 98.31 245 ALA A C 1
ATOM 1803 O O . ALA A 1 245 ? -14.824 -15.899 10.383 1.00 98.31 245 ALA A O 1
ATOM 1804 N N . VAL A 1 246 ? -13.406 -14.547 9.303 1.00 98.25 246 VAL A N 1
ATOM 1805 C CA . VAL A 1 246 ? -14.291 -14.351 8.145 1.00 98.25 246 VAL A CA 1
ATOM 1806 C C . VAL A 1 246 ? -14.452 -15.638 7.336 1.00 98.25 246 VAL A C 1
ATOM 1808 O O . VAL A 1 246 ? -15.568 -15.963 6.939 1.00 98.25 246 VAL A O 1
ATOM 1811 N N . ALA A 1 247 ? -13.376 -16.398 7.119 1.00 97.44 247 ALA A N 1
ATOM 1812 C CA . ALA A 1 247 ? -13.431 -17.666 6.391 1.00 97.44 247 ALA A CA 1
ATOM 1813 C C . ALA A 1 247 ? -14.283 -18.732 7.107 1.00 97.44 247 ALA A C 1
ATOM 1815 O O . ALA A 1 247 ? -14.913 -19.558 6.447 1.00 97.44 247 ALA A O 1
ATOM 1816 N N . HIS A 1 248 ? -14.334 -18.707 8.441 1.00 96.81 248 HIS A N 1
ATOM 1817 C CA . HIS A 1 248 ? -15.188 -19.590 9.243 1.00 96.81 248 HIS A CA 1
ATOM 1818 C C . HIS A 1 248 ? -16.633 -19.087 9.390 1.00 96.81 248 HIS A C 1
ATOM 1820 O O . HIS A 1 248 ? -17.498 -19.846 9.826 1.00 96.81 248 HIS A O 1
ATOM 1826 N N . GLY A 1 249 ? -16.916 -17.841 8.998 1.00 94.88 249 GLY A N 1
ATOM 1827 C CA . GLY A 1 249 ? -18.237 -17.231 9.150 1.00 94.88 249 GLY A CA 1
ATOM 1828 C C . GLY A 1 249 ? -18.550 -16.805 10.586 1.00 94.88 249 GLY A C 1
ATOM 1829 O O . GLY A 1 249 ? -19.715 -16.819 10.989 1.00 94.88 249 GLY A O 1
ATOM 1830 N N . ASP A 1 250 ? -17.529 -16.438 11.363 1.00 95.75 250 ASP A N 1
ATOM 1831 C CA . ASP A 1 250 ? -17.689 -16.032 12.756 1.00 95.75 250 ASP A CA 1
ATOM 1832 C C . ASP A 1 250 ? -18.549 -14.764 12.877 1.00 95.75 250 ASP A C 1
ATOM 1834 O O . ASP A 1 250 ? -18.391 -13.777 12.149 1.00 95.75 250 ASP A O 1
ATOM 1838 N N . ALA A 1 251 ? -19.467 -14.764 13.845 1.00 90.62 251 ALA A N 1
ATOM 1839 C CA . ALA A 1 251 ? -20.351 -13.630 14.078 1.00 90.62 251 ALA A CA 1
ATOM 1840 C C . ALA A 1 251 ? -19.560 -12.383 14.510 1.00 90.62 251 ALA A C 1
ATOM 1842 O O . ALA A 1 251 ? -18.809 -12.413 15.484 1.00 90.62 251 ALA A O 1
ATOM 1843 N N . GLY A 1 252 ? -19.779 -11.262 13.817 1.00 87.88 252 GLY A N 1
ATOM 1844 C CA . GLY A 1 252 ? -19.110 -9.990 14.107 1.00 87.88 252 GLY A CA 1
ATOM 1845 C C . GLY A 1 252 ? -17.718 -9.842 13.486 1.00 87.88 252 GLY A C 1
ATOM 1846 O O . GLY A 1 252 ? -17.087 -8.805 13.690 1.00 87.88 252 GLY A O 1
ATOM 1847 N N . ALA A 1 253 ? -17.248 -10.828 12.712 1.00 95.75 253 ALA A N 1
ATOM 1848 C CA . ALA A 1 253 ? -16.073 -10.656 11.869 1.00 95.75 253 ALA A CA 1
ATOM 1849 C C . ALA A 1 253 ? -16.354 -9.597 10.788 1.00 95.75 253 ALA A C 1
ATOM 1851 O O . ALA A 1 253 ? -17.423 -9.580 10.175 1.00 95.75 253 ALA A O 1
ATOM 1852 N N . TYR A 1 254 ? -15.399 -8.694 10.572 1.00 97.56 254 TYR A N 1
ATOM 1853 C CA . TYR A 1 254 ? -15.538 -7.601 9.614 1.00 97.56 254 TYR A CA 1
ATOM 1854 C C . TYR A 1 254 ? -14.877 -7.954 8.278 1.00 97.56 254 TYR A C 1
ATOM 1856 O O . TYR A 1 254 ? -13.781 -8.501 8.221 1.00 97.56 254 TYR A O 1
ATOM 1864 N N . TRP A 1 255 ? -15.548 -7.608 7.187 1.00 98.38 255 TRP A N 1
ATOM 1865 C CA . TRP A 1 255 ? -14.980 -7.521 5.846 1.00 98.38 255 TRP A CA 1
ATOM 1866 C C . TRP A 1 255 ? -15.878 -6.596 5.035 1.00 98.38 255 TRP A C 1
ATOM 1868 O O . TRP A 1 255 ? -17.096 -6.613 5.227 1.00 98.38 255 TRP A O 1
ATOM 1878 N N . ASN A 1 256 ? -15.333 -5.834 4.086 1.00 97.19 256 ASN A N 1
ATOM 1879 C CA . ASN A 1 256 ? -16.195 -5.062 3.193 1.00 97.19 256 ASN A CA 1
ATOM 1880 C C . ASN A 1 256 ? -17.183 -5.984 2.448 1.00 97.19 256 ASN A C 1
ATOM 1882 O O . ASN A 1 256 ? -16.783 -6.870 1.691 1.00 97.19 256 ASN A O 1
ATOM 1886 N N . ALA A 1 257 ? -18.485 -5.752 2.619 1.00 95.44 257 ALA A N 1
ATOM 1887 C CA . ALA A 1 257 ? -19.510 -6.678 2.146 1.00 95.44 257 ALA A CA 1
ATOM 1888 C C . ALA A 1 257 ? -19.507 -6.887 0.620 1.00 95.44 257 ALA A C 1
ATOM 1890 O O . ALA A 1 257 ? -19.778 -7.995 0.153 1.00 95.44 257 ALA A O 1
ATOM 1891 N N . ALA A 1 258 ? -19.201 -5.850 -0.168 1.00 95.00 258 ALA A N 1
ATOM 1892 C CA . ALA A 1 258 ? -19.127 -5.970 -1.623 1.00 95.00 258 ALA A CA 1
ATOM 1893 C C . ALA A 1 258 ? -17.958 -6.868 -2.038 1.00 95.00 258 ALA A C 1
ATOM 1895 O O . ALA A 1 258 ? -18.147 -7.804 -2.819 1.00 95.00 258 ALA A O 1
ATOM 1896 N N . CYS A 1 259 ? -16.782 -6.645 -1.451 1.00 96.94 259 CYS A N 1
ATOM 1897 C CA . CYS A 1 259 ? -15.626 -7.478 -1.734 1.00 96.94 259 CYS A CA 1
ATOM 1898 C C . CYS A 1 259 ? -15.770 -8.903 -1.212 1.00 96.94 259 CYS A C 1
ATOM 1900 O O . CYS A 1 259 ? -15.396 -9.822 -1.934 1.00 96.94 259 CYS A O 1
ATOM 1902 N N . LEU A 1 260 ? -16.361 -9.115 -0.031 1.00 97.69 260 LEU A N 1
ATOM 1903 C CA . LEU A 1 260 ? -16.588 -10.464 0.493 1.00 97.69 260 LEU A CA 1
ATOM 1904 C C . LEU A 1 260 ? -17.478 -11.280 -0.453 1.00 97.69 260 LEU A C 1
ATOM 1906 O O . LEU A 1 260 ? -17.129 -12.400 -0.818 1.00 97.69 260 LEU A O 1
ATOM 1910 N N . ARG A 1 261 ? -18.580 -10.686 -0.937 1.00 96.88 261 ARG A N 1
ATOM 1911 C CA . ARG A 1 261 ? -19.449 -11.323 -1.940 1.00 96.88 261 ARG A CA 1
ATOM 1912 C C . ARG A 1 261 ? -18.703 -11.667 -3.229 1.00 96.88 261 ARG A C 1
ATOM 1914 O O . ARG A 1 261 ? -18.961 -12.716 -3.808 1.00 96.88 261 ARG A O 1
ATOM 1921 N N . ALA A 1 262 ? -17.796 -10.800 -3.677 1.00 96.94 262 ALA A N 1
ATOM 1922 C CA . ALA A 1 262 ? -17.053 -11.000 -4.918 1.00 96.94 262 ALA A CA 1
ATOM 1923 C C . ALA A 1 262 ? -15.987 -12.107 -4.812 1.00 96.94 262 ALA A C 1
ATOM 1925 O O . ALA A 1 262 ? -15.779 -12.850 -5.768 1.00 96.94 262 ALA A O 1
ATOM 1926 N N . ILE A 1 263 ? -15.303 -12.222 -3.668 1.00 97.38 263 ILE A N 1
ATOM 1927 C CA . ILE A 1 263 ? -14.205 -13.189 -3.478 1.00 97.38 263 ILE A CA 1
ATOM 1928 C C . ILE A 1 263 ? -14.664 -14.531 -2.887 1.00 97.38 263 ILE A C 1
ATOM 1930 O O . ILE A 1 263 ? -13.915 -15.514 -2.941 1.00 97.38 263 ILE A O 1
ATOM 1934 N N . GLY A 1 264 ? -15.865 -14.572 -2.303 1.00 97.00 264 GLY A N 1
ATOM 1935 C CA . GLY A 1 264 ? -16.399 -15.705 -1.553 1.00 97.00 264 GLY A CA 1
ATOM 1936 C C . GLY A 1 264 ? -15.793 -15.789 -0.154 1.00 97.00 264 GLY A C 1
ATOM 1937 O O . GLY A 1 264 ? -16.359 -15.271 0.799 1.00 97.00 264 GLY A O 1
ATOM 1938 N N . SER A 1 265 ? -14.631 -16.432 -0.039 1.00 97.38 265 SER A N 1
ATOM 1939 C CA . SER A 1 265 ? -13.902 -16.583 1.227 1.00 97.38 265 SER A CA 1
ATOM 1940 C C . SER A 1 265 ? -12.473 -16.066 1.076 1.00 97.38 265 SER A C 1
ATOM 1942 O O . SER A 1 265 ? -11.798 -16.459 0.114 1.00 97.38 265 SER A O 1
ATOM 1944 N N . PRO A 1 266 ? -11.983 -15.224 2.002 1.00 98.31 266 PRO A N 1
ATOM 1945 C CA . PRO A 1 266 ? -10.589 -14.811 2.008 1.00 98.31 266 PRO A CA 1
ATOM 1946 C C . PRO A 1 266 ? -9.673 -15.965 2.435 1.00 98.31 266 PRO A C 1
ATOM 1948 O O . PRO A 1 266 ? -10.120 -16.949 3.026 1.00 98.31 266 PRO A O 1
ATOM 1951 N N . VAL A 1 267 ? -8.384 -15.851 2.108 1.00 98.31 267 VAL A N 1
ATOM 1952 C CA . VAL A 1 267 ? -7.367 -16.873 2.390 1.00 98.31 267 VAL A CA 1
ATOM 1953 C C . VAL A 1 267 ? -6.093 -16.214 2.905 1.00 98.31 267 VAL A C 1
ATOM 1955 O O . VAL A 1 267 ? -5.572 -15.277 2.295 1.00 98.31 267 VAL A O 1
ATOM 1958 N N . TYR A 1 268 ? -5.570 -16.740 4.012 1.00 98.25 268 TYR A N 1
ATOM 1959 C CA . TYR A 1 268 ? -4.253 -16.381 4.521 1.00 98.25 268 TYR A CA 1
ATOM 1960 C C . TYR A 1 268 ? -3.230 -17.459 4.157 1.00 98.25 268 TYR A C 1
ATOM 1962 O O . TYR A 1 268 ? -3.424 -18.640 4.440 1.00 98.25 268 TYR A O 1
ATOM 1970 N N . TRP A 1 269 ? -2.126 -17.036 3.551 1.00 97.75 269 TRP A N 1
ATOM 1971 C CA . TRP A 1 269 ? -1.003 -17.873 3.156 1.00 97.75 269 TRP A CA 1
ATOM 1972 C C . TRP A 1 269 ? 0.177 -17.640 4.107 1.00 97.75 269 TRP A C 1
ATOM 1974 O O . TRP A 1 269 ? 0.961 -16.702 3.895 1.00 97.75 269 TRP A O 1
ATOM 1984 N N . PRO A 1 270 ? 0.336 -18.471 5.155 1.00 96.06 270 PRO A N 1
ATOM 1985 C CA . PRO A 1 270 ? 1.444 -18.321 6.084 1.00 96.06 270 PRO A CA 1
ATOM 1986 C C . PRO A 1 270 ? 2.770 -18.626 5.388 1.00 96.06 270 PRO A C 1
ATOM 1988 O O . PRO A 1 270 ? 2.858 -19.512 4.531 1.00 96.06 270 PRO A O 1
ATOM 1991 N N . GLN A 1 271 ? 3.832 -17.940 5.812 1.00 94.88 271 GLN A N 1
ATOM 1992 C CA . GLN A 1 271 ? 5.188 -18.130 5.296 1.00 94.88 271 GLN A CA 1
ATOM 1993 C C . GLN A 1 271 ? 5.595 -19.608 5.271 1.00 94.88 271 GLN A C 1
ATOM 1995 O O . GLN A 1 271 ? 6.135 -20.066 4.267 1.00 94.88 271 GLN A O 1
ATOM 2000 N N . GLY A 1 272 ? 5.297 -20.358 6.337 1.00 95.62 272 GLY A N 1
ATOM 2001 C CA . GLY A 1 272 ? 5.637 -21.779 6.440 1.00 95.62 272 GLY A CA 1
ATOM 2002 C C . GLY A 1 272 ? 4.978 -22.666 5.378 1.00 95.62 272 GLY A C 1
ATOM 2003 O O . GLY A 1 272 ? 5.570 -23.665 4.984 1.00 95.62 272 GLY A O 1
ATOM 2004 N N . ALA A 1 273 ? 3.800 -22.289 4.873 1.00 95.94 273 ALA A N 1
ATOM 2005 C CA . ALA A 1 273 ? 3.110 -23.037 3.823 1.00 95.94 273 ALA A CA 1
ATOM 2006 C C . ALA A 1 273 ? 3.522 -22.576 2.419 1.00 95.94 273 ALA A C 1
ATOM 2008 O O . ALA A 1 273 ? 3.737 -23.397 1.530 1.00 95.94 273 ALA A O 1
ATOM 2009 N N . LEU A 1 274 ? 3.647 -21.263 2.208 1.00 97.06 274 LEU A N 1
ATOM 2010 C CA . LEU A 1 274 ? 3.808 -20.711 0.864 1.00 97.06 274 LEU A CA 1
ATOM 2011 C C . LEU A 1 274 ? 5.274 -20.592 0.413 1.00 97.06 274 LEU A C 1
ATOM 2013 O O . LEU A 1 274 ? 5.569 -20.775 -0.769 1.00 97.06 274 LEU A O 1
ATOM 2017 N N . ALA A 1 275 ? 6.216 -20.328 1.326 1.00 96.00 275 ALA A N 1
ATOM 2018 C CA . ALA A 1 275 ? 7.629 -20.192 0.962 1.00 96.00 275 ALA A CA 1
ATOM 2019 C C . ALA A 1 275 ? 8.227 -21.468 0.325 1.00 96.00 275 ALA A C 1
ATOM 2021 O O . ALA A 1 275 ? 8.939 -21.332 -0.676 1.00 96.00 275 ALA A O 1
ATOM 2022 N N . PRO A 1 276 ? 7.924 -22.697 0.801 1.00 97.12 276 PRO A N 1
ATOM 2023 C CA . PRO A 1 276 ? 8.381 -23.922 0.142 1.00 97.12 276 PRO A CA 1
ATOM 2024 C C . PRO A 1 276 ? 7.887 -24.057 -1.303 1.00 97.12 276 PRO A C 1
ATOM 2026 O O . PRO A 1 276 ? 8.670 -24.436 -2.174 1.00 97.12 276 PRO A O 1
ATOM 2029 N N . LEU A 1 277 ? 6.631 -23.685 -1.575 1.00 97.69 277 LEU A N 1
ATOM 2030 C CA . LEU A 1 277 ? 6.042 -23.736 -2.918 1.00 97.69 277 LEU A CA 1
ATOM 2031 C C . LEU A 1 277 ? 6.713 -22.734 -3.864 1.00 97.69 277 LEU A C 1
ATOM 2033 O O . LEU A 1 277 ? 7.059 -23.081 -4.990 1.00 97.69 277 LEU A O 1
ATOM 2037 N N . ILE A 1 278 ? 6.971 -21.508 -3.395 1.00 96.56 278 ILE A N 1
ATOM 2038 C CA . ILE A 1 278 ? 7.705 -20.495 -4.171 1.00 96.56 278 ILE A CA 1
ATOM 2039 C C . ILE A 1 278 ? 9.133 -20.969 -4.470 1.00 96.56 278 ILE A C 1
ATOM 2041 O O . ILE A 1 278 ? 9.624 -20.807 -5.591 1.00 96.56 278 ILE A O 1
ATOM 2045 N N . ALA A 1 279 ? 9.810 -21.557 -3.482 1.00 96.31 279 ALA A N 1
ATOM 2046 C CA . ALA A 1 279 ? 11.162 -22.075 -3.652 1.00 96.31 279 ALA A CA 1
ATOM 2047 C C . ALA A 1 279 ? 11.203 -23.246 -4.644 1.00 96.31 279 ALA A C 1
ATOM 2049 O O . ALA A 1 279 ? 12.108 -23.302 -5.474 1.00 96.31 279 ALA A O 1
ATOM 2050 N N . GLN A 1 280 ? 10.225 -24.154 -4.583 1.00 96.62 280 GLN A N 1
ATOM 2051 C CA . GLN A 1 280 ? 10.071 -25.232 -5.556 1.00 96.62 280 GLN A CA 1
ATOM 2052 C C . GLN A 1 280 ? 9.842 -24.679 -6.960 1.00 96.62 280 GLN A C 1
ATOM 2054 O O . GLN A 1 280 ? 10.616 -24.993 -7.858 1.00 96.62 280 GLN A O 1
ATOM 2059 N N . TYR A 1 281 ? 8.869 -23.781 -7.127 1.00 96.31 281 TYR A N 1
ATOM 2060 C CA . TYR A 1 281 ? 8.565 -23.188 -8.425 1.00 96.31 281 TYR A CA 1
ATOM 2061 C C . TYR A 1 281 ? 9.806 -22.584 -9.092 1.00 96.31 281 TYR A C 1
ATOM 2063 O O . TYR A 1 281 ? 10.038 -22.802 -10.273 1.00 96.31 281 TYR A O 1
ATOM 2071 N N . ARG A 1 282 ? 10.637 -21.864 -8.327 1.00 94.56 282 ARG A N 1
ATOM 2072 C CA . ARG A 1 282 ? 11.886 -21.263 -8.823 1.00 94.56 282 ARG A CA 1
ATOM 2073 C C . ARG A 1 282 ? 12.938 -22.279 -9.257 1.00 94.56 282 ARG A C 1
ATOM 2075 O O . ARG A 1 282 ? 13.683 -21.990 -10.186 1.00 94.56 282 ARG A O 1
ATOM 2082 N N . ARG A 1 283 ? 13.035 -23.421 -8.571 1.00 95.19 283 ARG A N 1
ATOM 2083 C CA . ARG A 1 283 ? 13.950 -24.504 -8.966 1.00 95.19 283 ARG A CA 1
ATOM 2084 C C . ARG A 1 283 ? 13.479 -25.169 -10.253 1.00 95.19 283 ARG A C 1
ATOM 2086 O O . ARG A 1 283 ? 14.299 -25.426 -11.126 1.00 95.19 283 ARG A O 1
ATOM 2093 N N . ASP A 1 284 ? 12.174 -25.385 -10.364 1.00 96.19 284 ASP A N 1
ATOM 2094 C CA . ASP A 1 284 ? 11.562 -26.069 -11.504 1.00 96.19 284 ASP A CA 1
ATOM 2095 C C . ASP A 1 284 ? 11.459 -25.143 -12.736 1.00 96.19 284 ASP A C 1
ATOM 2097 O O . ASP A 1 284 ? 11.438 -25.611 -13.871 1.00 96.19 284 ASP A O 1
ATOM 2101 N N . HIS A 1 285 ? 11.458 -23.821 -12.519 1.00 93.25 285 HIS A N 1
ATOM 2102 C CA . HIS A 1 285 ? 11.351 -22.781 -13.547 1.00 93.25 285 HIS A CA 1
ATOM 2103 C C . HIS A 1 285 ? 12.465 -21.734 -13.377 1.00 93.25 285 HIS A C 1
ATOM 2105 O O . HIS A 1 285 ? 12.192 -20.596 -12.967 1.00 93.25 285 HIS A O 1
ATOM 2111 N N . PRO A 1 286 ? 13.733 -22.087 -13.662 1.00 90.62 286 PRO A N 1
ATOM 2112 C CA . PRO A 1 286 ? 14.824 -21.128 -13.581 1.00 90.62 286 PRO A CA 1
ATOM 2113 C C . PRO A 1 286 ? 14.549 -19.941 -14.521 1.00 90.62 286 PRO A C 1
ATOM 2115 O O . PRO A 1 286 ? 14.081 -20.144 -15.648 1.00 90.62 286 PRO A O 1
ATOM 2118 N N . PRO A 1 287 ? 14.811 -18.692 -14.085 1.00 85.75 287 PRO A N 1
ATOM 2119 C CA . PRO A 1 287 ? 14.558 -17.527 -14.919 1.00 85.75 287 PRO A CA 1
ATOM 2120 C C . PRO A 1 287 ? 15.394 -17.615 -16.203 1.00 85.75 287 PRO A C 1
ATOM 2122 O O . PRO A 1 287 ? 16.552 -18.044 -16.152 1.00 85.75 287 PRO A O 1
ATOM 2125 N N . PRO A 1 288 ? 14.846 -17.199 -17.359 1.00 86.44 288 PRO A N 1
ATOM 2126 C CA . PRO A 1 288 ? 15.627 -17.151 -18.584 1.00 86.44 288 PRO A CA 1
ATOM 2127 C C . PRO A 1 288 ? 16.813 -16.186 -18.416 1.00 86.44 288 PRO A C 1
ATOM 2129 O O . PRO A 1 288 ? 16.729 -15.248 -17.612 1.00 86.44 288 PRO A O 1
ATOM 2132 N N . PRO A 1 289 ? 17.898 -16.361 -19.193 1.00 88.88 289 PRO A N 1
ATOM 2133 C CA . PRO A 1 289 ? 19.015 -15.428 -19.185 1.00 88.88 289 PRO A CA 1
ATOM 2134 C C . PRO A 1 289 ? 18.524 -13.983 -19.374 1.00 88.88 289 PRO A C 1
ATOM 2136 O O . PRO A 1 289 ? 17.649 -13.754 -20.223 1.00 88.88 289 PRO A O 1
ATOM 2139 N N . PRO A 1 290 ? 19.061 -13.006 -18.618 1.00 85.88 290 PRO A N 1
ATOM 2140 C CA . PRO A 1 290 ? 18.672 -11.610 -18.758 1.00 85.88 290 PRO A CA 1
ATOM 2141 C C . PRO A 1 290 ? 18.829 -11.162 -20.211 1.00 85.88 290 PRO A C 1
ATOM 2143 O O . PRO A 1 290 ? 19.920 -11.225 -20.779 1.00 85.88 290 PRO A O 1
ATOM 2146 N N . ARG A 1 291 ? 17.734 -10.714 -20.831 1.00 85.69 291 ARG A N 1
ATOM 2147 C CA . ARG A 1 291 ? 17.807 -10.093 -22.154 1.00 85.69 291 ARG A CA 1
ATOM 2148 C C . ARG A 1 291 ? 18.218 -8.634 -21.986 1.00 85.69 291 ARG A C 1
ATOM 2150 O O . ARG A 1 291 ? 17.667 -7.960 -21.113 1.00 85.69 291 ARG A O 1
ATOM 2157 N N . PRO A 1 292 ? 19.146 -8.126 -22.811 1.00 86.62 292 PRO A N 1
ATOM 2158 C CA . PRO A 1 292 ? 19.499 -6.720 -22.759 1.00 86.62 292 PRO A CA 1
ATOM 2159 C C . PRO A 1 292 ? 18.272 -5.874 -23.103 1.00 86.62 292 PRO A C 1
ATOM 2161 O O . PRO A 1 292 ? 17.552 -6.161 -24.061 1.00 86.62 292 PRO A O 1
ATOM 2164 N N . ILE A 1 293 ? 18.050 -4.814 -22.329 1.00 91.25 293 ILE A N 1
ATOM 2165 C CA . ILE A 1 293 ? 17.039 -3.802 -22.642 1.00 91.25 293 ILE A CA 1
ATOM 2166 C C . ILE A 1 293 ? 17.380 -3.214 -24.029 1.00 91.25 293 ILE A C 1
ATOM 2168 O O . ILE A 1 293 ? 18.555 -2.928 -24.290 1.00 91.25 293 ILE A O 1
ATOM 2172 N N . PRO A 1 294 ? 16.419 -3.063 -24.957 1.00 94.69 294 PRO A N 1
ATOM 2173 C CA . PRO A 1 294 ? 16.708 -2.559 -26.300 1.00 94.69 294 PRO A CA 1
ATOM 2174 C C . PRO A 1 294 ? 17.229 -1.119 -26.259 1.00 94.69 294 PRO A C 1
ATOM 2176 O O . PRO A 1 294 ? 17.000 -0.397 -25.291 1.00 94.69 294 PRO A O 1
ATOM 2179 N N . LEU A 1 295 ? 17.927 -0.686 -27.309 1.00 95.12 295 LEU A N 1
ATOM 2180 C CA . LEU A 1 295 ? 18.228 0.735 -27.493 1.00 95.12 295 LEU A CA 1
ATOM 2181 C C . LEU A 1 295 ? 16.937 1.493 -27.816 1.00 95.12 295 LEU A C 1
ATOM 2183 O O . LEU A 1 295 ? 16.028 0.936 -28.433 1.00 95.12 295 LEU A O 1
ATOM 2187 N N . CYS A 1 296 ? 16.847 2.751 -27.393 1.00 93.06 296 CYS A N 1
ATOM 2188 C CA . CYS A 1 296 ? 15.732 3.601 -27.794 1.00 93.06 296 CYS A CA 1
ATOM 2189 C C . CYS A 1 296 ? 15.752 3.803 -29.312 1.00 93.06 296 CYS A C 1
ATOM 2191 O O . CYS A 1 296 ? 16.825 3.933 -29.906 1.00 93.06 296 CYS A O 1
ATOM 2193 N N . ALA A 1 297 ? 14.572 3.812 -29.937 1.00 84.69 297 ALA A N 1
ATOM 2194 C CA . ALA A 1 297 ? 14.462 4.172 -31.344 1.00 84.69 297 ALA A CA 1
ATOM 2195 C C . ALA A 1 297 ? 15.042 5.578 -31.554 1.00 84.69 297 ALA A C 1
ATOM 2197 O O . ALA A 1 297 ? 14.910 6.439 -30.678 1.00 84.69 297 ALA A O 1
ATOM 2198 N N . ALA A 1 298 ? 15.698 5.791 -32.697 1.00 64.31 298 ALA A N 1
ATOM 2199 C CA . ALA A 1 298 ? 16.082 7.137 -33.094 1.00 64.31 298 ALA A CA 1
ATOM 2200 C C . ALA A 1 298 ? 14.810 8.009 -33.165 1.00 64.31 298 ALA A C 1
ATOM 2202 O O . ALA A 1 298 ? 13.776 7.491 -33.602 1.00 64.31 298 ALA A O 1
ATOM 2203 N N . PRO A 1 299 ? 1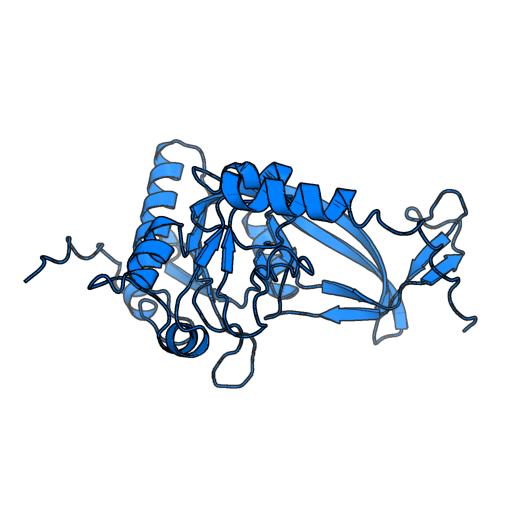4.860 9.258 -32.673 1.00 57.56 299 PRO A N 1
ATOM 2204 C CA . PRO A 1 299 ? 13.725 10.172 -32.735 1.00 57.56 299 PRO A CA 1
ATOM 2205 C C . PRO A 1 299 ? 13.246 10.418 -34.169 1.00 57.56 299 PRO A C 1
ATOM 2207 O O . PRO A 1 299 ? 14.081 10.342 -35.101 1.00 57.56 299 PRO A O 1
#

Organism: NCBI:txid28077